Protein AF-0000000078149712 (afdb_homodimer)

Radius of gyration: 26.73 Å; Cα contacts (8 Å, |Δi|>4): 386; chains: 2; bounding box: 138×60×62 Å

InterPro domains:
  IPR006501 Pectinesterase inhibitor domain [PF04043] (36-149)
  IPR006501 Pectinesterase inhibitor domain [SM00856] (29-174)
  IPR006501 Pectinesterase inhibitor domain [TIGR01614] (9-157)
  IPR034086 Pectinesterase inhibitor, plant [cd15797] (35-156)
  IPR035513 Invertase/pectin methylesterase inhibitor domain superfamily [G3DSA:1.20.140.40] (32-178)
  IPR035513 Invertase/pectin methylesterase inhibitor domain superfamily [SSF101148] (35-178)
  IPR052421 Plant Cell Wall Enzyme Inhibitor [PTHR36710] (8-150)

Secondary structure (DSSP, 8-state):
--------TTSHHHHHHHHHHHHHHHHHHHHHHHHHHHHT-TTHHHHHHHHHT-GGGGG--HHHHHHHHHHHHHHHHHHIIIIIHHHHHTT---HHHHHHHHHHHHHHHHHHHHHHHHHHHHHTT-HHHHHHHHHHHHHHHHHHHHHHHTSSPPPTTTHHHHHHHHHHHHHHHHHHHHHH-/--------TTSHHHHHHHHHHHHHHHHHHHHHHHHHHHHT-TTHHHHHHHHHT-GGGGG--HHHHHHHHHHHHHHHHHHIIIIIHHHHHTT---HHHHHHHHHHHHHHHHHHHHHHHHHHHHHTT-HHHHHHHHHHHHHHHHHHHHHHHTSSPPPTTTHHHHHHHHHHHHHHHHHHHHHH-

Foldseek 3Di:
DPPPPDPVPPVVVVVVVVVVVVQVVQLVVLVVVQQVLLVPAPNNVLSCCQLVVDPQSSRDHLLRSLLSLLVVLLVLLCCCLPPVLVVVLVVDDDPLLNVLSVLLSVLSVQLNVLSVVLSVCSVVVVLVSNLVSNVSSLVSLVVSVVSPVVDPDDRPPNVSNVSSVRSSRSSVSSSVVVVVD/DDPPPDPPPPVVVVVVVVVVVVQVVQLVVLVVVQQVLLVPAPNNVLSCCQLVVDPQSSRDHLLRSLLSLLVVLLVLLCCCLPPVLVVVLVVDDDPLLNVLSVLLSVLSVQLNVLSVVLSVCSVVVVLVSNLVSNVSSLVSLVVSVVSPVVDPDDRPPNVSNVSSVRSSRSSVSSSVVVVVD

Solvent-accessible surface area (backbone atoms only — not comparable to full-atom values): 19130 Å² total; per-residue (Å²): 135,84,77,79,80,76,84,64,74,70,69,61,54,62,59,55,53,53,53,52,52,52,51,52,53,49,29,52,52,28,52,48,48,50,53,54,52,26,52,23,22,74,41,35,69,60,42,52,50,56,47,70,72,35,83,62,47,70,75,25,49,70,68,46,50,35,47,48,30,44,50,52,38,41,50,54,43,46,48,38,51,70,48,50,48,59,58,49,52,73,71,54,80,53,67,70,60,43,50,51,52,50,50,30,40,52,29,39,53,54,19,41,54,29,35,54,52,16,46,53,31,39,74,70,67,37,53,67,58,16,51,53,26,43,49,52,18,50,52,30,36,47,51,38,52,50,65,33,66,78,49,93,53,81,59,95,59,60,64,52,47,52,51,45,47,39,33,51,51,47,31,50,45,44,51,54,54,53,70,73,96,135,83,77,79,81,76,81,66,74,67,68,60,54,63,58,55,54,53,54,52,52,52,51,52,52,50,29,54,52,28,52,48,48,51,55,54,51,25,53,23,23,74,40,35,68,60,44,51,51,55,48,71,72,36,84,63,49,70,75,25,50,70,69,46,49,34,44,48,31,46,51,50,38,41,49,55,45,48,48,37,52,70,48,50,48,57,56,50,53,73,70,55,81,52,67,68,58,43,50,51,52,52,50,30,41,52,28,39,53,55,19,41,56,28,34,54,51,15,45,52,30,40,74,70,66,36,52,68,59,16,51,53,26,43,49,52,18,49,52,29,37,46,50,38,52,51,65,33,67,80,50,96,52,81,59,95,58,60,62,51,49,53,52,43,49,39,31,50,52,47,30,50,46,43,50,54,52,52,72,73,95

Organism: Quercus suber (NCBI:txid58331)

Sequence (362 aa):
MVSPISCLSILVIPLLVTSLFYQVSNACVNATYRDRICKQSTYYDLCTDTFASDNRTSTADLSGLLLISISSNMNLLENTTVHRIPGILKMLNDTQDKARLQNCQTDFIYALGKLSAAYLATGSKNYREGKNLTTDAYLKVLECEKEYNSTNFASPIADVPEKSTGLYFIGYTILRWLRYTMVSPISCLSILVIPLLVTSLFYQVSNACVNATYRDRICKQSTYYDLCTDTFASDNRTSTADLSGLLLISISSNMNLLENTTVHRIPGILKMLNDTQDKARLQNCQTDFIYALGKLSAAYLATGSKNYREGKNLTTDAYLKVLECEKEYNSTNFASPIADVPEKSTGLYFIGYTILRWLRYT

Structure (mmCIF, N/CA/C/O backbone):
data_AF-0000000078149712-model_v1
#
loop_
_entity.id
_entity.type
_entity.pdbx_description
1 polymer 'Pectinesterase inhibitor 5'
#
loop_
_atom_site.group_PDB
_atom_site.id
_atom_site.type_symbol
_atom_site.label_atom_id
_atom_site.label_alt_id
_atom_site.label_comp_id
_atom_site.label_asym_id
_atom_site.label_entity_id
_atom_site.label_seq_id
_atom_site.pdbx_PDB_ins_code
_atom_site.Cartn_x
_atom_site.Cartn_y
_atom_site.Cartn_z
_atom_site.occupancy
_atom_site.B_iso_or_equiv
_atom_site.auth_seq_id
_atom_site.auth_comp_id
_atom_site.auth_asym_id
_atom_site.auth_atom_id
_atom_site.pdbx_PDB_model_num
ATOM 1 N N . MET A 1 1 ? -66.312 -26.203 33.406 1 32.62 1 MET A N 1
ATOM 2 C CA . MET A 1 1 ? -65.688 -26.016 32.094 1 32.62 1 MET A CA 1
ATOM 3 C C . MET A 1 1 ? -64.375 -25.281 32.188 1 32.62 1 MET A C 1
ATOM 5 O O . MET A 1 1 ? -64.375 -24.062 32.406 1 32.62 1 MET A O 1
ATOM 9 N N . VAL A 1 2 ? -63.375 -25.938 32.844 1 47.12 2 VAL A N 1
ATOM 10 C CA . VAL A 1 2 ? -62.031 -25.5 33.188 1 47.12 2 VAL A CA 1
ATOM 11 C C . VAL A 1 2 ? -61.219 -25.234 31.922 1 47.12 2 VAL A C 1
ATOM 13 O O . VAL A 1 2 ? -61.156 -26.078 31.016 1 47.12 2 VAL A O 1
ATOM 16 N N . SER A 1 3 ? -61.219 -23.938 31.5 1 45.72 3 SER A N 1
ATOM 17 C CA . SER A 1 3 ? -60.438 -23.422 30.359 1 45.72 3 SER A CA 1
ATOM 18 C C . SER A 1 3 ? -58.969 -23.766 30.5 1 45.72 3 SER A C 1
ATOM 20 O O . SER A 1 3 ? -58.375 -23.562 31.562 1 45.72 3 SER A O 1
ATOM 22 N N . PRO A 1 4 ? -58.406 -24.703 29.656 1 45.81 4 PRO A N 1
ATOM 23 C CA . PRO A 1 4 ? -57 -25.062 29.625 1 45.81 4 PRO A CA 1
ATOM 24 C C . PRO A 1 4 ? -56.094 -23.875 29.25 1 45.81 4 PRO A C 1
ATOM 26 O O . PRO A 1 4 ? -56.344 -23.219 28.234 1 45.81 4 PRO A O 1
ATOM 29 N N . ILE A 1 5 ? -55.719 -23.062 30.203 1 49.28 5 ILE A N 1
ATOM 30 C CA . ILE A 1 5 ? -54.656 -22.109 30 1 49.28 5 ILE A CA 1
ATOM 31 C C . ILE A 1 5 ? -53.438 -22.812 29.359 1 49.28 5 ILE A C 1
ATOM 33 O O . ILE A 1 5 ? -52.875 -23.75 29.938 1 49.28 5 ILE A O 1
ATOM 37 N N . SER A 1 6 ? -53.375 -22.875 28 1 41.47 6 SER A N 1
ATOM 38 C CA . SER A 1 6 ? -52.312 -23.359 27.125 1 41.47 6 SER A CA 1
ATOM 39 C C . SER A 1 6 ? -50.938 -22.781 27.516 1 41.47 6 SER A C 1
ATOM 41 O O . SER A 1 6 ? -50.844 -21.594 27.828 1 41.47 6 SER A O 1
ATOM 43 N N . CYS A 1 7 ? -49.969 -23.609 28 1 44.66 7 CYS A N 1
ATOM 44 C CA . CYS A 1 7 ? -48.531 -23.578 28.266 1 44.66 7 CYS A CA 1
ATOM 45 C C . CYS A 1 7 ? -47.781 -23.109 27.031 1 44.66 7 CYS A C 1
ATOM 47 O O . CYS A 1 7 ? -47.062 -23.906 26.391 1 44.66 7 CYS A O 1
ATOM 49 N N . LEU A 1 8 ? -48.312 -22.234 26.219 1 45.88 8 LEU A N 1
ATOM 50 C CA . LEU A 1 8 ? -47.562 -21.844 25.047 1 45.88 8 LEU A CA 1
ATOM 51 C C . LEU A 1 8 ? -46.375 -20.984 25.422 1 45.88 8 LEU A C 1
ATOM 53 O O . LEU A 1 8 ? -45.562 -20.594 24.562 1 45.88 8 LEU A O 1
ATOM 57 N N . SER A 1 9 ? -46.219 -20.547 26.656 1 45.59 9 SER A N 1
ATOM 58 C CA . SER A 1 9 ? -45.219 -19.5 26.844 1 45.59 9 SER A CA 1
ATOM 59 C C . SER A 1 9 ? -43.812 -20.078 26.875 1 45.59 9 SER A C 1
ATOM 61 O O . SER A 1 9 ? -42.844 -19.328 27.031 1 45.59 9 SER A O 1
ATOM 63 N N . ILE A 1 10 ? -43.625 -21.406 27.031 1 50.06 10 ILE A N 1
ATOM 64 C CA . ILE A 1 10 ? -42.281 -21.844 27.344 1 50.06 10 ILE A CA 1
ATOM 65 C C . ILE A 1 10 ? -41.469 -21.969 26.062 1 50.06 10 ILE A C 1
ATOM 67 O O . ILE A 1 10 ? -40.25 -22.172 26.109 1 50.06 10 ILE A O 1
ATOM 71 N N . LEU A 1 11 ? -42.094 -21.938 24.906 1 52.66 11 LEU A N 1
ATOM 72 C CA . LEU A 1 11 ? -41.312 -22.266 23.719 1 52.66 11 LEU A CA 1
ATOM 73 C C . LEU A 1 11 ? -40.531 -21.047 23.219 1 52.66 11 LEU A C 1
ATOM 75 O O . LEU A 1 11 ? -39.656 -21.156 22.359 1 52.66 11 LEU A O 1
ATOM 79 N N . VAL A 1 12 ? -40.906 -19.844 23.734 1 58.62 12 VAL A N 1
ATOM 80 C CA . VAL A 1 12 ? -40.281 -18.656 23.141 1 58.62 12 VAL A CA 1
ATOM 81 C C . VAL A 1 12 ? -38.938 -18.375 23.844 1 58.62 12 VAL A C 1
ATOM 83 O O . VAL A 1 12 ? -38.094 -17.672 23.297 1 58.62 12 VAL A O 1
ATOM 86 N N . ILE A 1 13 ? -38.656 -19.062 24.969 1 56.66 13 ILE A N 1
ATOM 87 C CA . ILE A 1 13 ? -37.469 -18.734 25.734 1 56.66 13 ILE A CA 1
ATOM 88 C C . ILE A 1 13 ? -36.219 -19.375 25.094 1 56.66 13 ILE A C 1
ATOM 90 O O . ILE A 1 13 ? -35.188 -18.734 25 1 56.66 13 ILE A O 1
ATOM 94 N N . PRO A 1 14 ? -36.344 -20.531 24.547 1 58.69 14 PRO A N 1
ATOM 95 C CA . PRO A 1 14 ? -35.094 -21.109 24.016 1 58.69 14 PRO A CA 1
ATOM 96 C C . PRO A 1 14 ? -34.656 -20.438 22.734 1 58.69 14 PRO A C 1
ATOM 98 O O . PRO A 1 14 ? -33.438 -20.359 22.469 1 58.69 14 PRO A O 1
ATOM 101 N N . LEU A 1 15 ? -35.562 -19.828 22.016 1 60.16 15 LEU A N 1
ATOM 102 C CA . LEU A 1 15 ? -35.156 -19.219 20.734 1 60.16 15 LEU A CA 1
ATOM 103 C C . LEU A 1 15 ? -34.438 -17.891 20.969 1 60.16 15 LEU A C 1
ATOM 105 O O . LEU A 1 15 ? -33.5 -17.562 20.25 1 60.16 15 LEU A O 1
ATOM 109 N N . LEU A 1 16 ? -34.812 -17.188 22.062 1 58.47 16 LEU A N 1
ATOM 110 C CA . LEU A 1 16 ? -34.156 -15.914 22.359 1 58.47 16 LEU A CA 1
ATOM 111 C C . LEU A 1 16 ? -32.75 -16.141 22.906 1 58.47 16 LEU A C 1
ATOM 113 O O . LEU A 1 16 ? -31.812 -15.398 22.578 1 58.47 16 LEU A O 1
ATOM 117 N N . VAL A 1 17 ? -32.531 -17.172 23.656 1 60.34 17 VAL A N 1
ATOM 118 C CA . VAL A 1 17 ? -31.25 -17.453 24.266 1 60.34 17 VAL A CA 1
ATOM 119 C C . VAL A 1 17 ? -30.266 -17.953 23.203 1 60.34 17 VAL A C 1
ATOM 121 O O . VAL A 1 17 ? -29.094 -17.594 23.234 1 60.34 17 VAL A O 1
ATOM 124 N N . THR A 1 18 ? -30.703 -18.625 22.203 1 61.88 18 THR A N 1
ATOM 125 C CA . THR A 1 18 ? -29.812 -19.109 21.156 1 61.88 18 THR A CA 1
ATOM 126 C C . THR A 1 18 ? -29.375 -17.969 20.234 1 61.88 18 THR A C 1
ATOM 128 O O . THR A 1 18 ? -28.234 -17.922 19.781 1 61.88 18 THR A O 1
ATOM 131 N N . SER A 1 19 ? -30.297 -17 20.047 1 60.69 19 SER A N 1
ATOM 132 C CA . SER A 1 19 ? -29.938 -15.867 19.203 1 60.69 19 SER A CA 1
ATOM 133 C C . SER A 1 19 ? -28.922 -14.961 19.906 1 60.69 19 SER A C 1
ATOM 135 O O . SER A 1 19 ? -27.984 -14.453 19.266 1 60.69 19 SER A O 1
ATOM 137 N N . LEU A 1 20 ? -29.062 -14.805 21.172 1 57.44 20 LEU A N 1
ATOM 138 C CA . LEU A 1 20 ? -28.109 -13.992 21.938 1 57.44 20 LEU A CA 1
ATOM 139 C C . LEU A 1 20 ? -26.75 -14.68 22.031 1 57.44 20 LEU A C 1
ATOM 141 O O . LEU A 1 20 ? -25.719 -14.023 21.938 1 57.44 20 LEU A O 1
ATOM 145 N N . PHE A 1 21 ? -26.719 -16.016 22.203 1 54.09 21 PHE A N 1
ATOM 146 C CA . PHE A 1 21 ? -25.453 -16.75 22.266 1 54.09 21 PHE A CA 1
ATOM 147 C C . PHE A 1 21 ? -24.734 -16.719 20.938 1 54.09 21 PHE A C 1
ATOM 149 O O . PHE A 1 21 ? -23.5 -16.578 20.891 1 54.09 21 PHE A O 1
ATOM 156 N N . TYR A 1 22 ? -25.469 -16.75 19.828 1 52.94 22 TYR A N 1
ATOM 157 C CA . TYR A 1 22 ? -24.844 -16.672 18.516 1 52.94 22 TYR A CA 1
ATOM 158 C C . TYR A 1 22 ? -24.266 -15.289 18.25 1 52.94 22 TYR A C 1
ATOM 160 O O . TYR A 1 22 ? -23.203 -15.148 17.656 1 52.94 22 TYR A O 1
ATOM 168 N N . GLN A 1 23 ? -24.906 -14.289 18.75 1 54.66 23 GLN A N 1
ATOM 169 C CA . GLN A 1 23 ? -24.422 -12.93 18.562 1 54.66 23 GLN A CA 1
ATOM 170 C C . GLN A 1 23 ? -23.156 -12.68 19.375 1 54.66 23 GLN A C 1
ATOM 172 O O . GLN A 1 23 ? -22.219 -12.039 18.891 1 54.66 23 GLN A O 1
ATOM 177 N N . VAL A 1 24 ? -23.094 -13.234 20.578 1 51.72 24 VAL A N 1
ATOM 178 C CA . VAL A 1 24 ? -21.938 -13.055 21.453 1 51.72 24 VAL A CA 1
ATOM 179 C C . VAL A 1 24 ? -20.734 -13.828 20.891 1 51.72 24 VAL A C 1
ATOM 181 O O . VAL A 1 24 ? -19.609 -13.32 20.891 1 51.72 24 VAL A O 1
ATOM 184 N N . SER A 1 25 ? -21 -15.008 20.344 1 49.31 25 SER A N 1
ATOM 185 C CA . SER A 1 25 ? -19.906 -15.805 19.797 1 49.31 25 SER A CA 1
ATOM 186 C C . SER A 1 25 ? -19.312 -15.148 18.562 1 49.31 25 SER A C 1
ATOM 188 O O . SER A 1 25 ? -18.094 -15.133 18.391 1 49.31 25 SER A O 1
ATOM 190 N N . ASN A 1 26 ? -20.219 -14.602 17.797 1 50.09 26 ASN A N 1
ATOM 191 C CA . ASN A 1 26 ? -19.75 -13.953 16.578 1 50.09 26 ASN A CA 1
ATOM 192 C C . ASN A 1 26 ? -18.984 -12.664 16.891 1 50.09 26 ASN A C 1
ATOM 194 O O . ASN A 1 26 ? -17.984 -12.367 16.25 1 50.09 26 ASN A O 1
ATOM 198 N N . ALA A 1 27 ? -19.469 -12.016 17.953 1 51.41 27 ALA A N 1
ATOM 199 C CA . ALA A 1 27 ? -18.812 -10.773 18.375 1 51.41 27 ALA A CA 1
ATOM 200 C C . ALA A 1 27 ? -17.391 -11.055 18.859 1 51.41 27 ALA A C 1
ATOM 202 O O . ALA A 1 27 ? -16.469 -10.289 18.578 1 51.41 27 ALA A O 1
ATOM 203 N N . CYS A 1 28 ? -17.266 -12.078 19.641 1 52.38 28 CYS A N 1
ATOM 204 C CA . CYS A 1 28 ? -15.953 -12.461 20.156 1 52.38 28 CYS A CA 1
ATOM 205 C C . CYS A 1 28 ? -15.016 -12.836 19.016 1 52.38 28 CYS A C 1
ATOM 207 O O . CYS A 1 28 ? -13.844 -12.438 19.016 1 52.38 28 CYS A O 1
ATOM 209 N N . VAL A 1 29 ? -15.594 -13.531 18.078 1 53.31 29 VAL A N 1
ATOM 210 C CA . VAL A 1 29 ? -14.781 -13.938 16.938 1 53.31 29 VAL A CA 1
ATOM 211 C C . VAL A 1 29 ? -14.375 -12.711 16.125 1 53.31 29 VAL A C 1
ATOM 213 O O . VAL A 1 29 ? -13.219 -12.578 15.711 1 53.31 29 VAL A O 1
ATOM 216 N N . ASN A 1 30 ? -15.336 -11.797 16.203 1 58.34 30 ASN A N 1
ATOM 217 C CA . ASN A 1 30 ? -15.086 -10.578 15.43 1 58.34 30 ASN A CA 1
ATOM 218 C C . ASN A 1 30 ? -14.062 -9.688 16.125 1 58.34 30 ASN A C 1
ATOM 220 O O . ASN A 1 30 ? -13.203 -9.102 15.461 1 58.34 30 ASN A O 1
ATOM 224 N N . ALA A 1 31 ? -14.156 -9.648 17.453 1 66.12 31 ALA A N 1
ATOM 225 C CA . ALA A 1 31 ? -13.18 -8.875 18.219 1 66.12 31 ALA A CA 1
ATOM 226 C C . ALA A 1 31 ? -11.773 -9.445 18.031 1 66.12 31 ALA A C 1
ATOM 228 O O . ALA A 1 31 ? -10.805 -8.688 17.906 1 66.12 31 ALA A O 1
ATOM 229 N N . THR A 1 32 ? -11.867 -10.68 17.781 1 75.81 32 THR A N 1
ATOM 230 C CA . THR A 1 32 ? -10.578 -11.344 17.594 1 75.81 32 THR A CA 1
ATOM 231 C C . THR A 1 32 ? -9.969 -10.992 16.25 1 75.81 32 THR A C 1
ATOM 233 O O . THR A 1 32 ? -8.781 -10.672 16.156 1 75.81 32 THR A O 1
ATOM 236 N N . TYR A 1 33 ? -10.883 -10.828 15.297 1 83.25 33 TYR A N 1
ATOM 237 C CA . TYR A 1 33 ? -10.359 -10.484 13.977 1 83.25 33 TYR A CA 1
ATOM 238 C C . TYR A 1 33 ? -9.82 -9.055 13.961 1 83.25 33 TYR A C 1
ATOM 240 O O . TYR A 1 33 ? -8.742 -8.805 13.43 1 83.25 33 TYR A O 1
ATOM 248 N N . ARG A 1 34 ? -10.516 -8.227 14.641 1 89.94 34 ARG A N 1
ATOM 249 C CA . ARG A 1 34 ? -10.133 -6.816 14.656 1 89.94 34 ARG A CA 1
ATOM 250 C C . ARG A 1 34 ? -8.766 -6.633 15.312 1 89.94 34 ARG A C 1
ATOM 252 O O . ARG A 1 34 ? -7.895 -5.957 14.766 1 89.94 34 ARG A O 1
ATOM 259 N N . ASP A 1 35 ? -8.602 -7.215 16.438 1 89.06 35 ASP A N 1
ATOM 260 C CA . ASP A 1 35 ? -7.348 -7.074 17.156 1 89.06 35 ASP A CA 1
ATOM 261 C C . ASP A 1 35 ? -6.18 -7.645 16.359 1 89.06 35 ASP A C 1
ATOM 263 O O . ASP A 1 35 ? -5.105 -7.047 16.312 1 89.06 35 ASP A O 1
ATOM 267 N N . ARG A 1 36 ? -6.41 -8.703 15.727 1 87.94 36 ARG A N 1
ATOM 268 C CA . ARG A 1 36 ? -5.352 -9.344 14.953 1 87.94 36 ARG A CA 1
ATOM 269 C C . ARG A 1 36 ? -5.016 -8.523 13.711 1 87.94 36 ARG A C 1
ATOM 271 O O . ARG A 1 36 ? -3.84 -8.359 13.367 1 87.94 36 ARG A O 1
ATOM 278 N N . ILE A 1 37 ? -6.051 -7.969 13.102 1 91.62 37 ILE A N 1
ATOM 279 C CA . ILE A 1 37 ? -5.863 -7.129 11.922 1 91.62 37 ILE A CA 1
ATOM 280 C C . ILE A 1 37 ? -5.07 -5.883 12.305 1 91.62 37 ILE A C 1
ATOM 282 O O . ILE A 1 37 ? -4.121 -5.508 11.609 1 91.62 37 ILE A O 1
ATOM 286 N N . CYS A 1 38 ? -5.406 -5.293 13.414 1 94.19 38 CYS A N 1
ATOM 287 C CA . CYS A 1 38 ? -4.742 -4.051 13.797 1 94.19 38 CYS A CA 1
ATOM 288 C C . CYS A 1 38 ? -3.311 -4.309 14.25 1 94.19 38 CYS A C 1
ATOM 290 O O . CYS A 1 38 ? -2.422 -3.49 14.016 1 94.19 38 CYS A O 1
ATOM 292 N N . LYS A 1 39 ? -3.082 -5.43 14.812 1 88.88 39 LYS A N 1
ATOM 293 C CA . LYS A 1 39 ? -1.724 -5.781 15.219 1 88.88 39 LYS A CA 1
ATOM 294 C C . LYS A 1 39 ? -0.829 -6.008 14.008 1 88.88 39 LYS A C 1
ATOM 296 O O . LYS A 1 39 ? 0.387 -5.816 14.078 1 88.88 39 LYS A O 1
ATOM 301 N N . GLN A 1 40 ? -1.486 -6.312 12.898 1 87.56 40 GLN A N 1
ATOM 302 C CA . GLN A 1 40 ? -0.744 -6.555 11.664 1 87.56 40 GLN A CA 1
ATOM 303 C C . GLN A 1 40 ? -0.757 -5.324 10.766 1 87.56 40 GLN A C 1
ATOM 305 O O . GLN A 1 40 ? -0.387 -5.406 9.586 1 87.56 40 GLN A O 1
ATOM 310 N N . SER A 1 41 ? -1.202 -4.25 11.305 1 87.19 41 SER A N 1
ATOM 311 C CA . SER A 1 41 ? -1.289 -3.039 10.492 1 87.19 41 SER A CA 1
ATOM 312 C C . SER A 1 41 ? -0.113 -2.107 10.766 1 87.19 41 SER A C 1
ATOM 314 O O . SER A 1 41 ? 0.258 -1.885 11.914 1 87.19 41 SER A O 1
ATOM 316 N N . THR A 1 42 ? 0.444 -1.668 9.727 1 85.88 42 THR A N 1
ATOM 317 C CA . THR A 1 42 ? 1.446 -0.611 9.805 1 85.88 42 THR A CA 1
ATOM 318 C C . THR A 1 42 ? 0.903 0.595 10.562 1 85.88 42 THR A C 1
ATOM 320 O O . THR A 1 42 ? 1.668 1.35 11.172 1 85.88 42 THR A O 1
ATOM 323 N N . TYR A 1 43 ? -0.411 0.726 10.562 1 92.38 43 TYR A N 1
ATOM 324 C CA . TYR A 1 43 ? -1.094 1.851 11.195 1 92.38 43 TYR A CA 1
ATOM 325 C C . TYR A 1 43 ? -1.958 1.382 12.359 1 92.38 43 TYR A C 1
ATOM 327 O O . TYR A 1 43 ? -3.17 1.61 12.375 1 92.38 43 TYR A O 1
ATOM 335 N N . TYR A 1 44 ? -1.301 0.879 13.445 1 90.38 44 TYR A N 1
ATOM 336 C CA . TYR A 1 44 ? -1.985 0.245 14.562 1 90.38 44 TYR A CA 1
ATOM 337 C C . TYR A 1 44 ? -2.951 1.216 15.234 1 90.38 44 TYR A C 1
ATOM 339 O O . TYR A 1 44 ? -4.133 0.905 15.406 1 90.38 44 TYR A O 1
ATOM 347 N N . ASP A 1 45 ? -2.451 2.414 15.617 1 93.06 45 ASP A N 1
ATOM 348 C CA . ASP A 1 45 ? -3.283 3.377 16.328 1 93.06 45 ASP A CA 1
ATOM 349 C C . ASP A 1 45 ? -4.457 3.834 15.469 1 93.06 45 ASP A C 1
ATOM 351 O O . ASP A 1 45 ? -5.59 3.93 15.953 1 93.06 45 ASP A O 1
ATOM 355 N N . LEU A 1 46 ? -4.172 4.094 14.227 1 96.38 46 LEU A N 1
ATOM 356 C CA . LEU A 1 46 ? -5.238 4.5 13.312 1 96.38 46 LEU A CA 1
ATOM 357 C C . LEU A 1 46 ? -6.27 3.391 13.164 1 96.38 46 LEU A C 1
ATOM 359 O O . LEU A 1 46 ? -7.473 3.658 13.117 1 96.38 46 LEU A O 1
ATOM 363 N N . CYS A 1 47 ? -5.789 2.178 13.07 1 97.12 47 CYS A N 1
ATOM 364 C CA . CYS A 1 47 ? -6.652 1.009 12.953 1 97.12 47 CYS A CA 1
ATOM 365 C C . CYS A 1 47 ? -7.578 0.892 14.164 1 97.12 47 CYS A C 1
ATOM 367 O O . CYS A 1 47 ? -8.797 0.779 14.008 1 97.12 47 CYS A O 1
ATOM 369 N N . THR A 1 48 ? -7.012 0.957 15.391 1 96.31 48 THR A N 1
ATOM 370 C CA . THR A 1 48 ? -7.781 0.825 16.625 1 96.31 48 THR A CA 1
ATOM 371 C C . THR A 1 48 ? -8.781 1.971 16.766 1 96.31 48 THR A C 1
ATOM 373 O O . THR A 1 48 ? -9.938 1.75 17.109 1 96.31 48 THR A O 1
ATOM 376 N N . ASP A 1 49 ? -8.344 3.182 16.422 1 97.12 49 ASP A N 1
ATOM 377 C CA . ASP A 1 49 ? -9.219 4.348 16.516 1 97.12 49 ASP A CA 1
ATOM 378 C C . ASP A 1 49 ? -10.375 4.25 15.523 1 97.12 49 ASP A C 1
ATOM 380 O O . ASP A 1 49 ? -11.508 4.602 15.852 1 97.12 49 ASP A O 1
ATOM 384 N N . THR A 1 50 ? -10.078 3.836 14.305 1 97.5 50 THR A N 1
ATOM 385 C CA . THR A 1 50 ? -11.078 3.738 13.242 1 97.5 50 THR A CA 1
ATOM 386 C C . THR A 1 50 ? -12.195 2.777 13.641 1 97.5 50 THR A C 1
ATOM 388 O O . THR A 1 50 ? -13.375 3.109 13.516 1 97.5 50 THR A O 1
ATOM 391 N N . PHE A 1 51 ? -11.875 1.647 14.156 1 97.31 51 PHE A N 1
ATOM 392 C CA . PHE A 1 51 ? -12.883 0.642 14.477 1 97.31 51 PHE A CA 1
ATOM 393 C C . PHE A 1 51 ? -13.57 0.966 15.797 1 97.31 51 PHE A C 1
ATOM 395 O O . PHE A 1 51 ? -14.758 0.683 15.969 1 97.31 51 PHE A O 1
ATOM 402 N N . ALA A 1 52 ? -12.859 1.581 16.719 1 95 52 ALA A N 1
ATOM 403 C CA . ALA A 1 52 ? -13.445 1.948 18 1 95 52 ALA A CA 1
ATOM 404 C C . ALA A 1 52 ? -14.492 3.043 17.844 1 95 52 ALA A C 1
ATOM 406 O O . ALA A 1 52 ? -15.461 3.113 18.609 1 95 52 ALA A O 1
ATOM 407 N N . SER A 1 53 ? -14.312 3.869 16.828 1 95.56 53 SER A N 1
ATOM 408 C CA . SER A 1 53 ? -15.164 5.043 16.688 1 95.56 53 SER A CA 1
ATOM 409 C C . SER A 1 53 ? -16.391 4.73 15.852 1 95.56 53 SER A C 1
ATOM 411 O O . SER A 1 53 ? -17.297 5.566 15.719 1 95.56 53 SER A O 1
ATOM 413 N N . ASP A 1 54 ? -16.422 3.639 15.227 1 96.31 54 ASP A N 1
ATOM 414 C CA . ASP A 1 54 ? -17.547 3.273 14.367 1 96.31 54 ASP A CA 1
ATOM 415 C C . ASP A 1 54 ? -18.453 2.256 15.062 1 96.31 54 ASP A C 1
ATOM 417 O O . ASP A 1 54 ? -18.047 1.115 15.297 1 96.31 54 ASP A O 1
ATOM 421 N N . ASN A 1 55 ? -19.734 2.488 15.273 1 93.94 55 ASN A N 1
ATOM 422 C CA . ASN A 1 55 ? -20.672 1.661 16.016 1 93.94 55 ASN A CA 1
ATOM 423 C C . ASN A 1 55 ? -20.969 0.354 15.297 1 93.94 55 ASN A C 1
ATOM 425 O O . ASN A 1 55 ? -21.391 -0.623 15.914 1 93.94 55 ASN A O 1
ATOM 429 N N . ARG A 1 56 ? -20.688 0.325 14.102 1 95.56 56 ARG A N 1
ATOM 430 C CA . ARG A 1 56 ? -20.953 -0.888 13.344 1 95.56 56 ARG A CA 1
ATOM 431 C C . ARG A 1 56 ? -19.953 -1.98 13.672 1 95.56 56 ARG A C 1
ATOM 433 O O . ARG A 1 56 ? -20.172 -3.154 13.367 1 95.56 56 ARG A O 1
ATOM 440 N N . THR A 1 57 ? -18.812 -1.577 14.258 1 94.88 57 THR A N 1
ATOM 441 C CA . THR A 1 57 ? -17.703 -2.484 14.5 1 94.88 57 THR A CA 1
ATOM 442 C C . THR A 1 57 ? -18.125 -3.66 15.367 1 94.88 57 THR A C 1
ATOM 444 O O . THR A 1 57 ? -17.688 -4.789 15.164 1 94.88 57 THR A O 1
ATOM 447 N N . SER A 1 58 ? -18.969 -3.471 16.359 1 89.25 58 SER A N 1
ATOM 448 C CA . SER A 1 58 ? -19.328 -4.484 17.344 1 89.25 58 SER A CA 1
ATOM 449 C C . SER A 1 58 ? -19.969 -5.695 16.688 1 89.25 58 SER A C 1
ATOM 451 O O . SER A 1 58 ? -19.875 -6.816 17.188 1 89.25 58 SER A O 1
ATOM 453 N N . THR A 1 59 ? -20.578 -5.559 15.5 1 89.81 59 THR A N 1
ATOM 454 C CA . THR A 1 59 ? -21.266 -6.664 14.859 1 89.81 59 THR A CA 1
ATOM 455 C C . THR A 1 59 ? -20.656 -6.973 13.5 1 89.81 59 THR A C 1
ATOM 457 O O . THR A 1 59 ? -21.203 -7.773 12.727 1 89.81 59 THR A O 1
ATOM 460 N N . ALA A 1 60 ? -19.562 -6.316 13.242 1 93.31 60 ALA A N 1
ATOM 461 C CA . ALA A 1 60 ? -19 -6.426 11.898 1 93.31 60 ALA A CA 1
ATOM 462 C C . ALA A 1 60 ? -18.203 -7.719 11.742 1 93.31 60 ALA A C 1
ATOM 464 O O . ALA A 1 60 ? -17.422 -8.086 12.625 1 93.31 60 ALA A O 1
ATOM 465 N N . ASP A 1 61 ? -18.484 -8.422 10.68 1 91.94 61 ASP A N 1
ATOM 466 C CA . ASP A 1 61 ? -17.562 -9.461 10.234 1 91.94 61 ASP A CA 1
ATOM 467 C C . ASP A 1 61 ? -16.422 -8.867 9.398 1 91.94 61 ASP A C 1
ATOM 469 O O . ASP A 1 61 ? -16.234 -7.645 9.375 1 91.94 61 ASP A O 1
ATOM 473 N N . LEU A 1 62 ? -15.672 -9.656 8.703 1 93.88 62 LEU A N 1
ATOM 474 C CA . LEU A 1 62 ? -14.539 -9.172 7.926 1 93.88 62 LEU A CA 1
ATOM 475 C C . LEU A 1 62 ? -15 -8.211 6.828 1 93.88 62 LEU A C 1
ATOM 477 O O . LEU A 1 62 ? -14.375 -7.176 6.602 1 93.88 62 LEU A O 1
ATOM 481 N N . SER A 1 63 ? -16.078 -8.578 6.164 1 94.88 63 SER A N 1
ATOM 482 C CA . SER A 1 63 ? -16.625 -7.699 5.133 1 94.88 63 SER A CA 1
ATOM 483 C C . SER A 1 63 ? -17.062 -6.363 5.723 1 94.88 63 SER A C 1
ATOM 485 O O . SER A 1 63 ? -16.844 -5.312 5.125 1 94.88 63 SER A O 1
ATOM 487 N N . GLY A 1 64 ? -17.688 -6.461 6.855 1 96.38 64 GLY A N 1
ATOM 488 C CA . GLY A 1 64 ? -18.109 -5.246 7.543 1 96.38 64 GLY A CA 1
ATOM 489 C C . GLY A 1 64 ? -16.953 -4.363 7.953 1 96.38 64 GLY A C 1
ATOM 490 O O . GLY A 1 64 ? -17.016 -3.139 7.82 1 96.38 64 GLY A O 1
ATOM 491 N N . LEU A 1 65 ? -15.883 -4.949 8.43 1 97.25 65 LEU A N 1
ATOM 492 C CA . LEU A 1 65 ? -14.695 -4.195 8.805 1 97.25 65 LEU A CA 1
ATOM 493 C C . LEU A 1 65 ? -14.086 -3.506 7.586 1 97.25 65 LEU A C 1
ATOM 495 O O . LEU A 1 65 ? -13.609 -2.371 7.68 1 97.25 65 LEU A O 1
ATOM 499 N N . LEU A 1 66 ? -14.07 -4.18 6.457 1 97.75 66 LEU A N 1
ATOM 500 C CA . LEU A 1 66 ? -13.578 -3.584 5.223 1 97.75 66 LEU A CA 1
ATOM 501 C C . LEU A 1 66 ? -14.414 -2.377 4.82 1 97.75 66 LEU A C 1
ATOM 503 O O . LEU A 1 66 ? -13.875 -1.335 4.445 1 97.75 66 LEU A O 1
ATOM 507 N N . LEU A 1 67 ? -15.734 -2.5 4.957 1 98.5 67 LEU A N 1
ATOM 508 C CA . LEU A 1 67 ? -16.641 -1.396 4.641 1 98.5 67 LEU A CA 1
ATOM 509 C C . LEU A 1 67 ? -16.406 -0.218 5.578 1 98.5 67 LEU A C 1
ATOM 511 O O . LEU A 1 67 ? -16.469 0.939 5.156 1 98.5 67 LEU A O 1
ATOM 515 N N . ILE A 1 68 ? -16.125 -0.503 6.793 1 98.44 68 ILE A N 1
ATOM 516 C CA . ILE A 1 68 ? -15.844 0.551 7.762 1 98.44 68 ILE A CA 1
ATOM 517 C C . ILE A 1 68 ? -14.555 1.275 7.379 1 98.44 68 ILE A C 1
ATOM 519 O O . ILE A 1 68 ? -14.492 2.506 7.426 1 98.44 68 ILE A O 1
ATOM 523 N N . SER A 1 69 ? -13.531 0.551 7.023 1 98.44 69 SER A N 1
ATOM 524 C CA . SER A 1 69 ? -12.281 1.179 6.602 1 98.44 69 SER A CA 1
ATOM 525 C C . SER A 1 69 ? -12.492 2.084 5.395 1 98.44 69 SER A C 1
ATOM 527 O O . SER A 1 69 ? -12.008 3.215 5.363 1 98.44 69 SER A O 1
ATOM 529 N N . ILE A 1 70 ? -13.242 1.642 4.406 1 98.81 70 ILE A N 1
ATOM 530 C CA . ILE A 1 70 ? -13.516 2.404 3.193 1 98.81 70 ILE A CA 1
ATOM 531 C C . ILE A 1 70 ? -14.32 3.656 3.541 1 98.81 70 ILE A C 1
ATOM 533 O O . ILE A 1 70 ? -13.984 4.758 3.098 1 98.81 70 ILE A O 1
ATOM 537 N N . SER A 1 71 ? -15.352 3.473 4.32 1 98.75 71 SER A N 1
ATOM 538 C CA . SER A 1 71 ? -16.203 4.605 4.656 1 98.75 71 SER A CA 1
ATOM 539 C C . SER A 1 71 ? -15.469 5.625 5.508 1 98.75 71 SER A C 1
ATOM 541 O O . SER A 1 71 ? -15.703 6.832 5.395 1 98.75 71 SER A O 1
ATOM 543 N N . SER A 1 72 ? -14.617 5.168 6.387 1 98.81 72 SER A N 1
ATOM 544 C CA . SER A 1 72 ? -13.805 6.094 7.168 1 98.81 72 SER A CA 1
ATOM 545 C C . SER A 1 72 ? -12.906 6.941 6.27 1 98.81 72 SER A C 1
ATOM 547 O O . SER A 1 72 ? -12.711 8.125 6.527 1 98.81 72 SER A O 1
ATOM 549 N N . ASN A 1 73 ? -12.344 6.305 5.254 1 98.88 73 ASN A N 1
ATOM 550 C CA . ASN A 1 73 ? -11.547 7.035 4.281 1 98.88 73 ASN A CA 1
ATOM 551 C C . ASN A 1 73 ? -12.383 8.055 3.512 1 98.88 73 ASN A C 1
ATOM 553 O O . ASN A 1 73 ? -11.945 9.18 3.287 1 98.88 73 ASN A O 1
ATOM 557 N N . MET A 1 74 ? -13.594 7.691 3.135 1 98.88 74 MET A N 1
ATOM 558 C CA . MET A 1 74 ? -14.516 8.609 2.471 1 98.88 74 MET A CA 1
ATOM 559 C C . MET A 1 74 ? -14.797 9.828 3.35 1 98.88 74 MET A C 1
ATOM 561 O O . MET A 1 74 ? -14.758 10.961 2.875 1 98.88 74 MET A O 1
ATOM 565 N N . ASN A 1 75 ? -15.055 9.539 4.562 1 98.69 75 ASN A N 1
ATOM 566 C CA . ASN A 1 75 ? -15.352 10.625 5.492 1 98.69 75 ASN A CA 1
ATOM 567 C C . ASN A 1 75 ? -14.172 11.586 5.633 1 98.69 75 ASN A C 1
ATOM 569 O O . ASN A 1 75 ? -14.359 12.797 5.664 1 98.69 75 ASN A O 1
ATOM 573 N N . LEU A 1 76 ? -13.016 11.039 5.781 1 98.75 76 LEU A N 1
ATOM 574 C CA . LEU A 1 76 ? -11.805 11.844 5.887 1 98.75 76 LEU A CA 1
ATOM 575 C C . LEU A 1 76 ? -11.664 12.766 4.68 1 98.75 76 LEU A C 1
ATOM 577 O O . LEU A 1 76 ? -11.461 13.969 4.836 1 98.75 76 LEU A O 1
ATOM 581 N N . LEU A 1 77 ? -11.812 12.188 3.496 1 98.81 77 LEU A N 1
ATOM 582 C CA . LEU A 1 77 ? -11.586 12.953 2.275 1 98.81 77 LEU A CA 1
ATOM 583 C C . LEU A 1 77 ? -12.719 13.945 2.039 1 98.81 77 LEU A C 1
ATOM 585 O O . LEU A 1 77 ? -12.492 15.055 1.545 1 98.81 77 LEU A O 1
ATOM 589 N N . GLU A 1 78 ? -13.914 13.57 2.373 1 98.62 78 GLU A N 1
ATOM 590 C CA . GLU A 1 78 ? -15.047 14.484 2.236 1 98.62 78 GLU A CA 1
ATOM 591 C C . GLU A 1 78 ? -14.891 15.703 3.139 1 98.62 78 GLU A C 1
ATOM 593 O O . GLU A 1 78 ? -15.047 16.844 2.688 1 98.62 78 GLU A O 1
ATOM 598 N N . ASN A 1 79 ? -14.594 15.422 4.355 1 98.31 79 ASN A N 1
ATOM 599 C CA . ASN A 1 79 ? -14.391 16.531 5.281 1 98.31 79 ASN A CA 1
ATOM 600 C C . ASN A 1 79 ? -13.289 17.469 4.801 1 98.31 79 ASN A C 1
ATOM 602 O O . ASN A 1 79 ? -13.438 18.688 4.863 1 98.31 79 ASN A O 1
ATOM 606 N N . THR A 1 80 ? -12.242 16.906 4.336 1 98.56 80 THR A N 1
ATOM 607 C CA . THR A 1 80 ? -11.102 17.688 3.877 1 98.56 80 THR A CA 1
ATOM 608 C C . THR A 1 80 ? -11.477 18.516 2.645 1 98.56 80 THR A C 1
ATOM 610 O O . THR A 1 80 ? -11.18 19.703 2.568 1 98.56 80 THR A O 1
ATOM 613 N N . THR A 1 81 ? -12.141 17.875 1.699 1 97.94 81 THR A N 1
ATOM 614 C CA . THR A 1 81 ? -12.477 18.5 0.421 1 97.94 81 THR A CA 1
ATOM 615 C C . THR A 1 81 ? -13.539 19.578 0.607 1 97.94 81 THR A C 1
ATOM 617 O O . THR A 1 81 ? -13.484 20.625 -0.035 1 97.94 81 THR A O 1
ATOM 620 N N . VAL A 1 82 ? -14.469 19.375 1.44 1 96.38 82 VAL A N 1
ATOM 621 C CA . VAL A 1 82 ? -15.633 20.25 1.543 1 96.38 82 VAL A CA 1
ATOM 622 C C . VAL A 1 82 ? -15.383 21.344 2.584 1 96.38 82 VAL A C 1
ATOM 624 O O . VAL A 1 82 ? -15.844 22.469 2.434 1 96.38 82 VAL A O 1
ATOM 627 N N . HIS A 1 83 ? -14.57 21.031 3.582 1 95.56 83 HIS A N 1
ATOM 628 C CA . HIS A 1 83 ? -14.477 21.984 4.68 1 95.56 83 HIS A CA 1
ATOM 629 C C . HIS A 1 83 ? -13.047 22.484 4.852 1 95.56 83 HIS A C 1
ATOM 631 O O . HIS A 1 83 ? -12.805 23.703 4.812 1 95.56 83 HIS A O 1
ATOM 637 N N . ARG A 1 84 ? -12.141 21.625 4.945 1 97.88 84 ARG A N 1
ATOM 638 C CA . ARG A 1 84 ? -10.797 22.031 5.348 1 97.88 84 ARG A CA 1
ATOM 639 C C . ARG A 1 84 ? -10.109 22.828 4.238 1 97.88 84 ARG A C 1
ATOM 641 O O . ARG A 1 84 ? -9.609 23.922 4.473 1 97.88 84 ARG A O 1
ATOM 648 N N . ILE A 1 85 ? -10.117 22.328 3.012 1 98.31 85 ILE A N 1
ATOM 649 C CA . ILE A 1 85 ? -9.359 22.922 1.917 1 98.31 85 ILE A CA 1
ATOM 650 C C . ILE A 1 85 ? -9.938 24.297 1.569 1 98.31 85 ILE A C 1
ATOM 652 O O . ILE A 1 85 ? -9.211 25.281 1.481 1 98.31 85 ILE A O 1
ATOM 656 N N . PRO A 1 86 ? -11.258 24.422 1.394 1 97.56 86 PRO A N 1
ATOM 657 C CA . PRO A 1 86 ? -11.789 25.75 1.112 1 97.56 86 PRO A CA 1
ATOM 658 C C . PRO A 1 86 ? -11.422 26.766 2.188 1 97.56 86 PRO A C 1
ATOM 660 O O . PRO A 1 86 ? -11.148 27.938 1.872 1 97.56 86 PRO A O 1
ATOM 663 N N . GLY A 1 87 ? -11.359 26.359 3.42 1 97.5 87 GLY A N 1
ATOM 664 C CA . GLY A 1 87 ? -10.961 27.266 4.492 1 97.5 87 GLY A CA 1
ATOM 665 C C . GLY A 1 87 ? -9.523 27.734 4.371 1 97.5 87 GLY A C 1
ATOM 666 O O . GLY A 1 87 ? -9.227 28.906 4.578 1 97.5 87 GLY A O 1
ATOM 667 N N . ILE A 1 88 ? -8.656 26.859 4.012 1 97.81 88 ILE A N 1
ATOM 668 C CA . ILE A 1 88 ? -7.238 27.188 3.889 1 97.81 88 ILE A CA 1
ATOM 669 C C . ILE A 1 88 ? -7.012 28.078 2.674 1 97.81 88 ILE A C 1
ATOM 671 O O . ILE A 1 88 ? -6.207 29.016 2.725 1 97.81 88 ILE A O 1
ATOM 675 N N . LEU A 1 89 ? -7.73 27.75 1.604 1 97.19 89 LEU A N 1
ATOM 676 C CA . LEU A 1 89 ? -7.578 28.484 0.359 1 97.19 89 LEU A CA 1
ATOM 677 C C . LEU A 1 89 ? -7.883 29.969 0.565 1 97.19 89 LEU A C 1
ATOM 679 O O . LEU A 1 89 ? -7.262 30.828 -0.062 1 97.19 89 LEU A O 1
ATOM 683 N N . LYS A 1 90 ? -8.766 30.25 1.434 1 96.12 90 LYS A N 1
ATOM 684 C CA . LYS A 1 90 ? -9.141 31.625 1.719 1 96.12 90 LYS A CA 1
ATOM 685 C C . LYS A 1 90 ? -8 32.375 2.416 1 96.12 90 LYS A C 1
ATOM 687 O O . LYS A 1 90 ? -7.91 33.594 2.332 1 96.12 90 LYS A O 1
ATOM 692 N N . MET A 1 91 ? -7.086 31.641 3.021 1 95.69 91 MET A N 1
ATOM 693 C CA . MET A 1 91 ? -6.035 32.25 3.826 1 95.69 91 MET A CA 1
ATOM 694 C C . MET A 1 91 ? -4.723 32.312 3.051 1 95.69 91 MET A C 1
ATOM 696 O O . MET A 1 91 ? -3.803 33.031 3.438 1 95.69 91 MET A O 1
ATOM 700 N N . LEU A 1 92 ? -4.641 31.547 2.02 1 93.88 92 LEU A N 1
ATOM 701 C CA . LEU A 1 92 ? -3.408 31.5 1.24 1 93.88 92 LEU A CA 1
ATOM 702 C C . LEU A 1 92 ? -3.322 32.688 0.299 1 93.88 92 LEU A C 1
ATOM 704 O O . LEU A 1 92 ? -4.332 33.125 -0.274 1 93.88 92 LEU A O 1
ATOM 708 N N . ASN A 1 93 ? -2.072 33.219 0.198 1 91.5 93 ASN A N 1
ATOM 709 C CA . ASN A 1 93 ? -1.869 34.344 -0.678 1 91.5 93 ASN A CA 1
ATOM 710 C C . ASN A 1 93 ? -1.059 33.969 -1.915 1 91.5 93 ASN A C 1
ATOM 712 O O . ASN A 1 93 ? -1.24 34.562 -2.982 1 91.5 93 ASN A O 1
ATOM 716 N N . ASP A 1 94 ? -0.258 33 -1.804 1 92.25 94 ASP A N 1
ATOM 717 C CA . ASP A 1 94 ? 0.597 32.594 -2.92 1 92.25 94 ASP A CA 1
ATOM 718 C C . ASP A 1 94 ? -0.187 31.797 -3.959 1 92.25 94 ASP A C 1
ATOM 720 O O . ASP A 1 94 ? -0.832 30.797 -3.625 1 92.25 94 ASP A O 1
ATOM 724 N N . THR A 1 95 ? -0.114 32.219 -5.207 1 93.69 95 THR A N 1
ATOM 725 C CA . THR A 1 95 ? -0.89 31.625 -6.289 1 93.69 95 THR A CA 1
ATOM 726 C C . THR A 1 95 ? -0.469 30.188 -6.531 1 93.69 95 THR A C 1
ATOM 728 O O . THR A 1 95 ? -1.305 29.328 -6.836 1 93.69 95 THR A O 1
ATOM 731 N N . GLN A 1 96 ? 0.784 29.938 -6.414 1 92.69 96 GLN A N 1
ATOM 732 C CA . GLN A 1 96 ? 1.271 28.578 -6.637 1 92.69 96 GLN A CA 1
ATOM 733 C C . GLN A 1 96 ? 0.821 27.641 -5.516 1 92.69 96 GLN A C 1
ATOM 735 O O . GLN A 1 96 ? 0.484 26.484 -5.766 1 92.69 96 GLN A O 1
ATOM 740 N N . ASP A 1 97 ? 0.746 28.172 -4.352 1 92.19 97 ASP A N 1
ATOM 741 C CA . ASP A 1 97 ? 0.278 27.391 -3.217 1 92.19 97 ASP A CA 1
ATOM 742 C C . ASP A 1 97 ? -1.212 27.078 -3.344 1 92.19 97 ASP A C 1
ATOM 744 O O . ASP A 1 97 ? -1.647 25.969 -3.029 1 92.19 97 ASP A O 1
ATOM 748 N N . LYS A 1 98 ? -1.896 28.062 -3.779 1 95.38 98 LYS A N 1
ATOM 749 C CA . LYS A 1 98 ? -3.326 27.859 -3.99 1 95.38 98 LYS A CA 1
ATOM 750 C C . LYS A 1 98 ? -3.576 26.781 -5.055 1 95.38 98 LYS A C 1
ATOM 752 O O . LYS A 1 98 ? -4.43 25.922 -4.879 1 95.38 98 LYS A O 1
ATOM 757 N N . ALA A 1 99 ? -2.85 26.828 -6.117 1 95.19 99 ALA A N 1
ATOM 758 C CA . ALA A 1 99 ? -3.01 25.875 -7.211 1 95.19 99 ALA A CA 1
ATOM 759 C C . ALA A 1 99 ? -2.695 24.453 -6.754 1 95.19 99 ALA A C 1
ATOM 761 O O . ALA A 1 99 ? -3.387 23.516 -7.129 1 95.19 99 ALA A O 1
ATOM 762 N N . ARG A 1 100 ? -1.671 24.312 -5.938 1 95.25 100 ARG A N 1
ATOM 763 C CA . ARG A 1 100 ? -1.297 23 -5.43 1 95.25 100 ARG A CA 1
ATOM 764 C C . ARG A 1 100 ? -2.41 22.406 -4.566 1 95.25 100 ARG A C 1
ATOM 766 O O . ARG A 1 100 ? -2.76 21.234 -4.715 1 95.25 100 ARG A O 1
ATOM 773 N N . LEU A 1 101 ? -2.896 23.25 -3.74 1 97 101 LEU A N 1
ATOM 774 C CA . LEU A 1 101 ? -3.947 22.781 -2.844 1 97 101 LEU A CA 1
ATOM 775 C C . LEU A 1 101 ? -5.227 22.484 -3.619 1 97 101 LEU A C 1
ATOM 777 O O . LEU A 1 101 ? -5.949 21.547 -3.295 1 97 101 LEU A O 1
ATOM 781 N N . GLN A 1 102 ? -5.543 23.25 -4.617 1 97.38 102 GLN A N 1
ATOM 782 C CA . GLN A 1 102 ? -6.703 23 -5.465 1 97.38 102 GLN A CA 1
ATOM 783 C C . GLN A 1 102 ? -6.535 21.703 -6.246 1 97.38 102 GLN A C 1
ATOM 785 O O . GLN A 1 102 ? -7.508 20.969 -6.457 1 97.38 102 GLN A O 1
ATOM 790 N N . ASN A 1 103 ? -5.344 21.453 -6.695 1 96.38 103 ASN A N 1
ATOM 791 C CA . ASN A 1 103 ? -5.078 20.172 -7.344 1 96.38 103 ASN A CA 1
ATOM 792 C C . ASN A 1 103 ? -5.316 19 -6.395 1 96.38 103 ASN A C 1
ATOM 794 O O . ASN A 1 103 ? -5.883 17.984 -6.793 1 96.38 103 ASN A O 1
ATOM 798 N N . CYS A 1 104 ? -4.926 19.203 -5.172 1 97.69 104 CYS A N 1
ATOM 799 C CA . CYS A 1 104 ? -5.188 18.172 -4.168 1 97.69 104 CYS A CA 1
ATOM 800 C C . CYS A 1 104 ? -6.688 17.984 -3.963 1 97.69 104 CYS A C 1
ATOM 802 O O . CYS A 1 104 ? -7.16 16.844 -3.85 1 97.69 104 CYS A O 1
ATOM 804 N N . GLN A 1 105 ? -7.367 19.062 -3.92 1 98.25 105 GLN A N 1
ATOM 805 C CA . GLN A 1 105 ? -8.82 18.984 -3.779 1 98.25 105 GLN A CA 1
ATOM 806 C C . GLN A 1 105 ? -9.43 18.172 -4.91 1 98.25 105 GLN A C 1
ATOM 808 O O . GLN A 1 105 ? -10.297 17.328 -4.676 1 98.25 105 GLN A O 1
ATOM 813 N N . THR A 1 106 ? -9 18.406 -6.082 1 98.19 106 THR A N 1
ATOM 814 C CA . THR A 1 106 ? -9.484 17.703 -7.262 1 98.19 106 THR A CA 1
ATOM 815 C C . THR A 1 106 ? -9.148 16.219 -7.176 1 98.19 106 THR A C 1
ATOM 817 O O . THR A 1 106 ? -9.984 15.359 -7.457 1 98.19 106 THR A O 1
ATOM 820 N N . ASP A 1 107 ? -7.949 15.898 -6.785 1 98.06 107 ASP A N 1
ATOM 821 C CA . ASP A 1 107 ? -7.535 14.508 -6.621 1 98.06 107 ASP A CA 1
ATOM 822 C C . ASP A 1 107 ? -8.398 13.797 -5.582 1 98.06 107 ASP A C 1
ATOM 824 O O . ASP A 1 107 ? -8.789 12.648 -5.781 1 98.06 107 ASP A O 1
ATOM 828 N N . PHE A 1 108 ? -8.695 14.516 -4.508 1 98.69 108 PHE A N 1
ATOM 829 C CA . PHE A 1 108 ? -9.5 13.914 -3.449 1 98.69 108 PHE A CA 1
ATOM 830 C C . PHE A 1 108 ? -10.93 13.688 -3.918 1 98.69 108 PHE A C 1
ATOM 832 O O . PHE A 1 108 ? -11.57 12.711 -3.523 1 98.69 108 PHE A O 1
ATOM 839 N N . ILE A 1 109 ? -11.445 14.547 -4.766 1 98.62 109 ILE A N 1
ATOM 840 C CA . ILE A 1 109 ? -12.781 14.359 -5.324 1 98.62 109 ILE A CA 1
ATOM 841 C C . ILE A 1 109 ? -12.812 13.094 -6.176 1 98.62 109 ILE A C 1
ATOM 843 O O . ILE A 1 109 ? -13.75 12.297 -6.086 1 98.62 109 ILE A O 1
ATOM 847 N N . TYR A 1 110 ? -11.805 12.859 -6.949 1 98.44 110 TYR A N 1
ATOM 848 C CA . TYR A 1 110 ? -11.703 11.641 -7.742 1 98.44 110 TYR A CA 1
ATOM 849 C C . TYR A 1 110 ? -11.586 10.414 -6.844 1 98.44 110 TYR A C 1
ATOM 851 O O . TYR A 1 110 ? -12.227 9.391 -7.086 1 98.44 110 TYR A O 1
ATOM 859 N N . ALA A 1 111 ? -10.734 10.555 -5.82 1 98.69 111 ALA A N 1
ATOM 860 C CA . ALA A 1 111 ? -10.57 9.453 -4.875 1 98.69 111 ALA A CA 1
ATOM 861 C C . ALA A 1 111 ? -11.891 9.109 -4.199 1 98.69 111 ALA A C 1
ATOM 863 O O . ALA A 1 111 ? -12.219 7.934 -4.02 1 98.69 111 ALA A O 1
ATOM 864 N N . LEU A 1 112 ? -12.664 10.125 -3.873 1 98.75 112 LEU A N 1
ATOM 865 C CA . LEU A 1 112 ? -13.969 9.922 -3.246 1 98.75 112 LEU A CA 1
ATOM 866 C C . LEU A 1 112 ? -14.898 9.141 -4.168 1 98.75 112 LEU A C 1
ATOM 868 O O . LEU A 1 112 ? -15.633 8.258 -3.713 1 98.75 112 LEU A O 1
ATOM 872 N N . GLY A 1 113 ? -14.914 9.516 -5.371 1 98.69 113 GLY A N 1
ATOM 873 C CA . GLY A 1 113 ? -15.711 8.766 -6.332 1 98.69 113 GLY A CA 1
ATOM 874 C C . GLY A 1 113 ? -15.336 7.297 -6.395 1 98.69 113 GLY A C 1
ATOM 875 O O . GLY A 1 113 ? -16.219 6.426 -6.41 1 98.69 113 GLY A O 1
ATOM 876 N N . LYS A 1 114 ? -14.055 6.961 -6.418 1 98.69 114 LYS A N 1
ATOM 877 C CA . LYS A 1 114 ? -13.57 5.582 -6.441 1 98.69 114 LYS A CA 1
ATOM 878 C C . LYS A 1 114 ? -13.93 4.848 -5.156 1 98.69 114 LYS A C 1
ATOM 880 O O . LYS A 1 114 ? -14.312 3.676 -5.191 1 98.69 114 LYS A O 1
ATOM 885 N N . LEU A 1 115 ? -13.812 5.543 -4.027 1 98.88 115 LEU A N 1
ATOM 886 C CA . LEU A 1 115 ? -14.133 4.922 -2.748 1 98.88 115 LEU A CA 1
ATOM 887 C C . LEU A 1 115 ? -15.617 4.609 -2.65 1 98.88 115 LEU A C 1
ATOM 889 O O . LEU A 1 115 ? -16 3.576 -2.1 1 98.88 115 LEU A O 1
ATOM 893 N N . SER A 1 116 ? -16.422 5.523 -3.154 1 98.81 116 SER A N 1
ATOM 894 C CA . SER A 1 116 ? -17.859 5.27 -3.17 1 98.81 116 SER A CA 1
ATOM 895 C C . SER A 1 116 ? -18.203 4.027 -3.984 1 98.81 116 SER A C 1
ATOM 897 O O . SER A 1 116 ? -19 3.188 -3.553 1 98.81 116 SER A O 1
ATOM 899 N N . ALA A 1 117 ? -17.594 3.924 -5.113 1 98.69 117 ALA A N 1
ATOM 900 C CA . ALA A 1 117 ? -17.797 2.738 -5.941 1 98.69 117 ALA A CA 1
ATOM 901 C C . ALA A 1 117 ? -17.234 1.492 -5.258 1 98.69 117 ALA A C 1
ATOM 903 O O . ALA A 1 117 ? -17.812 0.409 -5.363 1 98.69 117 ALA A O 1
ATOM 904 N N . ALA A 1 118 ? -16.094 1.619 -4.598 1 98.5 118 ALA A N 1
ATOM 905 C CA . ALA A 1 118 ? -15.5 0.501 -3.877 1 98.5 118 ALA A CA 1
ATOM 906 C C . ALA A 1 118 ? -16.422 0.011 -2.762 1 98.5 118 ALA A C 1
ATOM 908 O O . ALA A 1 118 ? -16.531 -1.194 -2.525 1 98.5 118 ALA A O 1
ATOM 909 N N . TYR A 1 119 ? -17.031 0.966 -2.078 1 98.69 119 TYR A N 1
ATOM 910 C CA . TYR A 1 119 ? -17.953 0.626 -1.011 1 98.69 119 TYR A CA 1
ATOM 911 C C . TYR A 1 119 ? -19.109 -0.232 -1.538 1 98.69 119 TYR A C 1
ATOM 913 O O . TYR A 1 119 ? -19.453 -1.25 -0.936 1 98.69 119 TYR A O 1
ATOM 921 N N . LEU A 1 120 ? -19.625 0.16 -2.654 1 98.62 120 LEU A N 1
ATOM 922 C CA . LEU A 1 120 ? -20.734 -0.568 -3.262 1 98.62 120 LEU A CA 1
ATOM 923 C C . LEU A 1 120 ? -20.281 -1.943 -3.742 1 98.62 120 LEU A C 1
ATOM 925 O O . LEU A 1 120 ? -20.969 -2.941 -3.512 1 98.62 120 LEU A O 1
ATOM 929 N N . ALA A 1 121 ? -19.172 -2.002 -4.375 1 97.06 121 ALA A N 1
ATOM 930 C CA . ALA A 1 121 ? -18.641 -3.279 -4.852 1 97.06 121 ALA A CA 1
ATOM 931 C C . ALA A 1 121 ? -18.391 -4.238 -3.691 1 97.06 121 ALA A C 1
ATOM 933 O O . ALA A 1 121 ? -18.75 -5.418 -3.768 1 97.06 121 ALA A O 1
ATOM 934 N N . THR A 1 122 ? -17.844 -3.719 -2.646 1 97.31 122 THR A N 1
ATOM 935 C CA . THR A 1 122 ? -17.562 -4.523 -1.463 1 97.31 122 THR A CA 1
ATOM 936 C C . THR A 1 122 ? -18.859 -4.996 -0.807 1 97.31 122 THR A C 1
ATOM 938 O O . THR A 1 122 ? -18.953 -6.141 -0.36 1 97.31 122 THR A O 1
ATOM 941 N N . GLY A 1 123 ? -19.781 -4.094 -0.727 1 97 123 GLY A N 1
ATOM 942 C CA . GLY A 1 123 ? -21.078 -4.457 -0.186 1 97 123 GLY A CA 1
ATOM 943 C C . GLY A 1 123 ? -21.75 -5.586 -0.946 1 97 123 GLY A C 1
ATOM 944 O O . GLY A 1 123 ? -22.516 -6.359 -0.372 1 97 123 GLY A O 1
ATOM 945 N N . SER A 1 124 ? -21.438 -5.723 -2.172 1 96.81 124 SER A N 1
ATOM 946 C CA . SER A 1 124 ? -21.984 -6.781 -3.012 1 96.81 124 SER A CA 1
ATOM 947 C C . SER A 1 124 ? -21.047 -7.984 -3.068 1 96.81 124 SER A C 1
ATOM 949 O O . SER A 1 124 ? -21.172 -8.844 -3.939 1 96.81 124 SER A O 1
ATOM 951 N N . LYS A 1 125 ? -19.984 -7.965 -2.305 1 95.06 125 LYS A N 1
ATOM 952 C CA . LYS A 1 125 ? -19.016 -9.031 -2.117 1 95.06 125 LYS A CA 1
ATOM 953 C C . LYS A 1 125 ? -18.141 -9.211 -3.361 1 95.06 125 LYS A C 1
ATOM 955 O O . LYS A 1 125 ? -17.594 -10.289 -3.588 1 95.06 125 LYS A O 1
ATOM 960 N N . ASN A 1 126 ? -18.156 -8.234 -4.191 1 93.56 126 ASN A N 1
ATOM 961 C CA . ASN A 1 126 ? -17.156 -8.188 -5.262 1 93.56 126 ASN A CA 1
ATOM 962 C C . ASN A 1 126 ? -15.836 -7.617 -4.773 1 93.56 126 ASN A C 1
ATOM 964 O O . ASN A 1 126 ? -15.461 -6.504 -5.145 1 93.56 126 ASN A O 1
ATOM 968 N N . TYR A 1 127 ? -15.094 -8.375 -4.051 1 92.88 127 TYR A N 1
ATOM 969 C CA . TYR A 1 127 ? -13.891 -7.93 -3.354 1 92.88 127 TYR A CA 1
ATOM 970 C C . TYR A 1 127 ? -12.789 -7.57 -4.34 1 92.88 127 TYR A C 1
ATOM 972 O O . TYR A 1 127 ? -11.984 -6.672 -4.082 1 92.88 127 TYR A O 1
ATOM 980 N N . ARG A 1 128 ? -12.789 -8.227 -5.387 1 88.12 128 ARG A N 1
ATOM 981 C CA . ARG A 1 128 ? -11.781 -7.922 -6.398 1 88.12 128 ARG A CA 1
ATOM 982 C C . ARG A 1 128 ? -11.953 -6.504 -6.934 1 88.12 128 ARG A C 1
ATOM 984 O O . ARG A 1 128 ? -10.992 -5.742 -7.008 1 88.12 128 ARG A O 1
ATOM 991 N N . GLU A 1 129 ? -13.156 -6.207 -7.32 1 90.62 129 GLU A N 1
ATOM 992 C CA . GLU A 1 129 ? -13.438 -4.855 -7.797 1 90.62 129 GLU A CA 1
ATOM 993 C C . GLU A 1 129 ? -13.234 -3.826 -6.691 1 90.62 129 GLU A C 1
ATOM 995 O O . GLU A 1 129 ? -12.719 -2.73 -6.938 1 90.62 129 GLU A O 1
ATOM 1000 N N . GLY A 1 130 ? -13.648 -4.16 -5.492 1 94.5 130 GLY A N 1
ATOM 1001 C CA . GLY A 1 130 ? -13.398 -3.285 -4.355 1 94.5 130 GLY A CA 1
ATOM 1002 C C . GLY A 1 130 ? -11.93 -2.971 -4.16 1 94.5 130 GLY A C 1
ATOM 1003 O O . GLY A 1 130 ? -11.562 -1.815 -3.938 1 94.5 130 GLY A O 1
ATOM 1004 N N . LYS A 1 131 ? -11.133 -3.965 -4.27 1 92.94 131 LYS A N 1
ATOM 1005 C CA . LYS A 1 131 ? -9.688 -3.797 -4.145 1 92.94 131 LYS A CA 1
ATOM 1006 C C . LYS A 1 131 ? -9.148 -2.855 -5.219 1 92.94 131 LYS A C 1
ATOM 1008 O O . LYS A 1 131 ? -8.367 -1.947 -4.922 1 92.94 131 LYS A O 1
ATOM 1013 N N . ASN A 1 132 ? -9.555 -3.066 -6.449 1 89.81 132 ASN A N 1
ATOM 1014 C CA . ASN A 1 132 ? -9.086 -2.236 -7.555 1 89.81 132 ASN 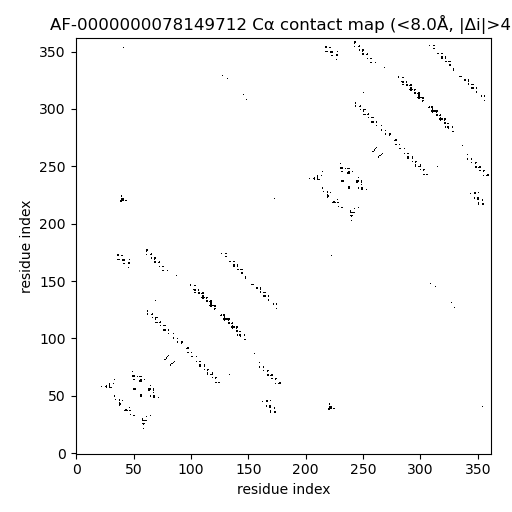A CA 1
ATOM 1015 C C . ASN A 1 132 ? -9.461 -0.771 -7.355 1 89.81 132 ASN A C 1
ATOM 1017 O O . ASN A 1 132 ? -8.633 0.119 -7.551 1 89.81 132 ASN A O 1
ATOM 1021 N N . LEU A 1 133 ? -10.648 -0.61 -6.922 1 95.5 133 LEU A N 1
ATOM 1022 C CA . 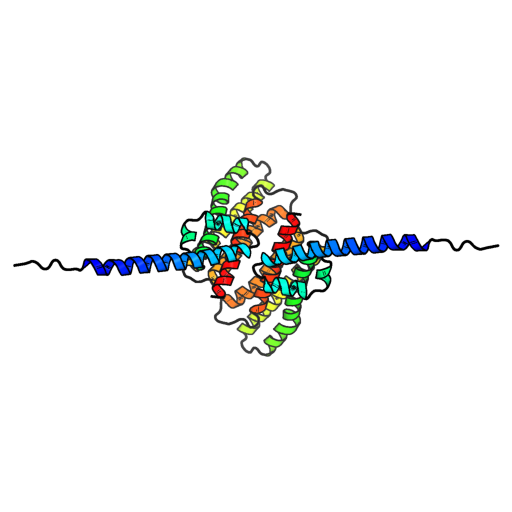LEU A 1 133 ? -11.164 0.745 -6.777 1 95.5 133 LEU A CA 1
ATOM 1023 C C . LEU A 1 133 ? -10.516 1.451 -5.59 1 95.5 133 LEU A C 1
ATOM 1025 O O . LEU A 1 133 ? -10.211 2.645 -5.664 1 95.5 133 LEU A O 1
ATOM 1029 N N . THR A 1 134 ? -10.234 0.736 -4.488 1 97.31 134 THR A N 1
ATOM 1030 C CA . THR A 1 134 ? -9.539 1.359 -3.369 1 97.31 134 THR A CA 1
ATOM 1031 C C . THR A 1 134 ? -8.094 1.672 -3.736 1 97.31 134 THR A C 1
ATOM 1033 O O . THR A 1 134 ? -7.535 2.672 -3.281 1 97.31 134 THR A O 1
ATOM 1036 N N . THR A 1 135 ? -7.531 0.867 -4.531 1 93.75 135 THR A N 1
ATOM 1037 C CA . THR A 1 135 ? -6.176 1.121 -5.008 1 93.75 135 THR A CA 1
ATOM 1038 C C . THR A 1 135 ? -6.137 2.371 -5.883 1 93.75 135 THR A C 1
ATOM 1040 O O . THR A 1 135 ? -5.234 3.201 -5.75 1 93.75 135 THR A O 1
ATOM 1043 N N . ASP A 1 136 ? -7.121 2.492 -6.723 1 93.5 136 ASP A N 1
ATOM 1044 C CA . ASP A 1 136 ? -7.199 3.682 -7.566 1 93.5 136 ASP A CA 1
ATOM 1045 C C . ASP A 1 136 ? -7.352 4.945 -6.719 1 93.5 136 ASP A C 1
ATOM 1047 O O . ASP A 1 136 ? -6.773 5.984 -7.039 1 93.5 136 ASP A O 1
ATOM 1051 N N . ALA A 1 137 ? -8.148 4.832 -5.746 1 98 137 ALA A N 1
ATOM 1052 C CA . ALA A 1 137 ? -8.312 5.969 -4.84 1 98 137 ALA A CA 1
ATOM 1053 C C . ALA A 1 137 ? -7 6.312 -4.148 1 98 137 ALA A C 1
ATOM 1055 O O . ALA A 1 137 ? -6.637 7.484 -4.039 1 98 137 ALA A O 1
ATOM 1056 N N . TYR A 1 138 ? -6.316 5.332 -3.674 1 97 138 TYR A N 1
ATOM 1057 C CA . TYR A 1 138 ? -5.023 5.508 -3.023 1 97 138 TYR A CA 1
ATOM 1058 C C . TYR A 1 138 ? -4.051 6.246 -3.936 1 97 138 TYR A C 1
ATOM 1060 O O . TYR A 1 138 ? -3.35 7.16 -3.494 1 97 138 TYR A O 1
ATOM 1068 N N . LEU A 1 139 ? -4.102 5.871 -5.184 1 92.06 139 LEU A N 1
ATOM 1069 C CA . LEU A 1 139 ? -3.195 6.488 -6.148 1 92.06 139 LEU A CA 1
ATOM 1070 C C . LEU A 1 139 ? -3.508 7.969 -6.316 1 92.06 139 LEU A C 1
ATOM 1072 O O . LEU A 1 139 ? -2.596 8.789 -6.461 1 92.06 139 LEU A O 1
ATOM 1076 N N . LYS A 1 140 ? -4.754 8.258 -6.332 1 95.56 140 LYS A N 1
ATOM 1077 C CA . LYS A 1 140 ? -5.129 9.656 -6.457 1 95.56 140 LYS A CA 1
ATOM 1078 C C . LYS A 1 140 ? -4.695 10.453 -5.23 1 95.56 140 LYS A C 1
ATOM 1080 O O . LYS A 1 140 ? -4.289 11.617 -5.352 1 95.56 140 LYS A O 1
ATOM 1085 N N . VAL A 1 141 ? -4.754 9.898 -4.066 1 97.25 141 VAL A N 1
ATOM 1086 C CA . VAL A 1 141 ? -4.312 10.555 -2.838 1 97.25 141 VAL A CA 1
ATOM 1087 C C . VAL A 1 141 ? -2.805 10.781 -2.887 1 97.25 141 VAL A C 1
ATOM 1089 O O . VAL A 1 141 ? -2.318 11.836 -2.473 1 97.25 141 VAL A O 1
ATOM 1092 N N . LEU A 1 142 ? -2.129 9.836 -3.459 1 93.19 142 LEU A N 1
ATOM 1093 C CA . LEU A 1 142 ? -0.678 9.945 -3.568 1 93.19 142 LEU A CA 1
ATOM 1094 C C . LEU A 1 142 ? -0.29 11.078 -4.512 1 93.19 142 LEU A C 1
ATOM 1096 O O . LEU A 1 142 ? 0.767 11.695 -4.352 1 93.19 142 LEU A O 1
ATOM 1100 N N . GLU A 1 143 ? -1.113 11.273 -5.508 1 92.56 143 GLU A N 1
ATOM 1101 C CA . GLU A 1 143 ? -0.833 12.383 -6.418 1 92.56 143 GLU A CA 1
ATOM 1102 C C . GLU A 1 143 ? -0.778 13.711 -5.668 1 92.56 143 GLU A C 1
ATOM 1104 O O . GLU A 1 143 ? 0.063 14.562 -5.965 1 92.56 143 GLU A O 1
ATOM 1109 N N . CYS A 1 144 ? -1.637 13.867 -4.719 1 94.81 144 CYS A N 1
ATOM 1110 C CA . CYS A 1 144 ? -1.593 15.07 -3.895 1 94.81 144 CYS A CA 1
ATOM 1111 C C . CYS A 1 144 ? -0.279 15.156 -3.129 1 94.81 144 CYS A C 1
ATOM 1113 O O . CYS A 1 144 ? 0.333 16.219 -3.057 1 94.81 144 CYS A O 1
ATOM 1115 N N . GLU A 1 145 ? 0.096 14.086 -2.529 1 89.75 145 GLU A N 1
ATOM 1116 C CA . GLU A 1 145 ? 1.353 14.055 -1.787 1 89.75 145 GLU A CA 1
ATOM 1117 C C . GLU A 1 145 ? 2.531 14.43 -2.684 1 89.75 145 GLU A C 1
ATOM 1119 O O . GLU A 1 145 ? 3.422 15.172 -2.268 1 89.75 145 GLU A O 1
ATOM 1124 N N . LYS A 1 146 ? 2.559 13.969 -3.848 1 87.31 146 LYS A N 1
ATOM 1125 C CA . LYS A 1 146 ? 3.635 14.211 -4.801 1 87.31 146 LYS A CA 1
ATOM 1126 C C . LYS A 1 146 ? 3.693 15.688 -5.191 1 87.31 146 LYS A C 1
ATOM 1128 O O . LYS A 1 146 ? 4.773 16.219 -5.461 1 87.31 146 LYS A O 1
ATOM 1133 N N . GLU A 1 147 ? 2.514 16.312 -5.227 1 87.38 147 GLU A N 1
ATOM 1134 C CA . GLU A 1 147 ? 2.445 17.734 -5.543 1 87.38 147 GLU A CA 1
ATOM 1135 C C . GLU A 1 147 ? 3.309 18.547 -4.59 1 87.38 147 GLU A C 1
ATOM 1137 O O . GLU A 1 147 ? 3.922 19.531 -4.992 1 87.38 147 GLU A O 1
ATOM 1142 N N . TYR A 1 148 ? 3.434 18.188 -3.426 1 88.5 148 TYR A N 1
ATOM 1143 C CA . TYR A 1 148 ? 4.16 18.953 -2.42 1 88.5 148 TYR A CA 1
ATOM 1144 C C . TYR A 1 148 ? 5.574 18.422 -2.244 1 88.5 148 TYR A C 1
ATOM 1146 O O . TYR A 1 148 ? 6.48 19.156 -1.849 1 88.5 148 TYR A O 1
ATOM 1154 N N . ASN A 1 149 ? 5.766 17.203 -2.49 1 81.38 149 ASN A N 1
ATOM 1155 C CA . ASN A 1 149 ? 7.09 16.609 -2.322 1 81.38 149 ASN A CA 1
ATOM 1156 C C . ASN A 1 149 ? 8.086 17.156 -3.336 1 81.38 149 ASN A C 1
ATOM 1158 O O . ASN A 1 149 ? 9.297 17.156 -3.094 1 81.38 149 ASN A O 1
ATOM 1162 N N . SER A 1 150 ? 7.66 17.641 -4.367 1 75.12 150 SER A N 1
ATOM 1163 C CA . SER A 1 150 ? 8.516 18.172 -5.422 1 75.12 150 SER A CA 1
ATOM 1164 C C . SER A 1 150 ? 8.898 19.625 -5.145 1 75.12 150 SER A C 1
ATOM 1166 O O . SER A 1 150 ? 9.625 20.234 -5.926 1 75.12 150 SER A O 1
ATOM 1168 N N . THR A 1 151 ? 8.445 20.062 -3.957 1 78.12 151 THR A N 1
ATOM 1169 C CA . THR A 1 151 ? 8.695 21.453 -3.619 1 78.12 151 THR A CA 1
ATOM 1170 C C . THR A 1 151 ? 9.312 21.578 -2.23 1 78.12 151 THR A C 1
ATOM 1172 O O . THR A 1 151 ? 9.484 20.578 -1.533 1 78.12 151 THR A O 1
ATOM 1175 N N . ASN A 1 152 ? 9.68 22.812 -1.868 1 77.06 152 ASN A N 1
ATOM 1176 C CA . ASN A 1 152 ? 10.188 23.109 -0.533 1 77.06 152 ASN A CA 1
ATOM 1177 C C . ASN A 1 152 ? 9.078 23.594 0.391 1 77.06 152 ASN A C 1
ATOM 1179 O O . ASN A 1 152 ? 9.328 23.969 1.537 1 77.06 152 ASN A O 1
ATOM 1183 N N . PHE A 1 153 ? 7.879 23.391 -0.074 1 79.81 153 PHE A N 1
ATOM 1184 C CA . PHE A 1 153 ? 6.75 23.891 0.703 1 79.81 153 PHE A CA 1
ATOM 1185 C C . PHE A 1 153 ? 6.07 22.75 1.462 1 79.81 153 PHE A C 1
ATOM 1187 O O . PHE A 1 153 ? 5.797 21.688 0.893 1 79.81 153 PHE A O 1
ATOM 1194 N N . ALA A 1 154 ? 5.859 23.125 2.68 1 85.75 154 ALA A N 1
ATOM 1195 C CA . ALA A 1 154 ? 5.156 22.156 3.51 1 85.75 154 ALA A CA 1
ATOM 1196 C C . ALA A 1 154 ? 3.662 22.156 3.207 1 85.75 154 ALA A C 1
ATOM 1198 O O . ALA A 1 154 ? 3.051 23.203 3.053 1 85.75 154 ALA A O 1
ATOM 1199 N N . SER A 1 155 ? 3.082 21.016 3.031 1 92.56 155 SER A N 1
ATOM 1200 C CA . SER A 1 155 ? 1.653 20.891 2.758 1 92.56 155 SER A CA 1
ATOM 1201 C C . SER A 1 155 ? 0.822 21.219 3.992 1 92.56 155 SER A C 1
ATOM 1203 O O . SER A 1 155 ? 1.059 20.672 5.07 1 92.56 155 SER A O 1
ATOM 1205 N N . PRO A 1 156 ? -0.147 22.062 3.883 1 95 156 PRO A N 1
ATOM 1206 C CA . PRO A 1 156 ? -1.026 22.359 5.016 1 95 156 PRO A CA 1
ATOM 1207 C C . PRO A 1 156 ? -1.968 21.203 5.355 1 95 156 PRO A C 1
ATOM 1209 O O . PRO A 1 156 ? -2.67 21.266 6.367 1 95 156 PRO A O 1
ATOM 1212 N N . ILE A 1 157 ? -2.002 20.141 4.504 1 96.94 157 ILE A N 1
ATOM 1213 C CA . ILE A 1 157 ? -2.867 19 4.766 1 96.94 157 ILE A CA 1
ATOM 1214 C C . ILE A 1 157 ? -2.053 17.703 4.699 1 96.94 157 ILE A C 1
ATOM 1216 O O . ILE A 1 157 ? -2.543 16.688 4.223 1 96.94 157 ILE A O 1
ATOM 1220 N N . ALA A 1 158 ? -0.802 17.656 5.082 1 93 158 ALA A N 1
ATOM 1221 C CA . ALA A 1 158 ? 0.11 16.516 4.98 1 93 158 ALA A CA 1
ATOM 1222 C C . ALA A 1 158 ? -0.428 15.32 5.746 1 93 158 ALA A C 1
ATOM 1224 O O . ALA A 1 158 ? -0.112 14.172 5.414 1 93 158 ALA A O 1
ATOM 1225 N N . ASP A 1 159 ? -1.255 15.594 6.727 1 94.88 159 ASP A N 1
ATOM 1226 C CA . ASP A 1 159 ? -1.811 14.531 7.551 1 94.88 159 ASP A CA 1
ATOM 1227 C C . ASP A 1 159 ? -2.859 13.727 6.781 1 94.88 159 ASP A C 1
ATOM 1229 O O . ASP A 1 159 ? -3.109 12.562 7.094 1 94.88 159 ASP A O 1
ATOM 1233 N N . VAL A 1 160 ? -3.461 14.305 5.77 1 97.62 160 VAL A N 1
ATOM 1234 C CA . VAL A 1 160 ? -4.605 13.695 5.098 1 97.62 160 VAL A CA 1
ATOM 1235 C C . VAL A 1 160 ? -4.133 12.539 4.219 1 97.62 160 VAL A C 1
ATOM 1237 O O . VAL A 1 160 ? -4.613 11.406 4.359 1 97.62 160 VAL A O 1
ATOM 1240 N N . PRO A 1 161 ? -3.145 12.781 3.309 1 96.25 161 PRO A N 1
ATOM 1241 C CA . PRO A 1 161 ? -2.654 11.625 2.549 1 96.25 161 PRO A CA 1
ATOM 1242 C C . PRO A 1 161 ? -2.109 10.516 3.447 1 96.25 161 PRO A C 1
ATOM 1244 O O . PRO A 1 161 ? -2.281 9.336 3.145 1 96.25 161 PRO A O 1
ATOM 1247 N N . GLU A 1 162 ? -1.522 10.859 4.535 1 92.69 162 GLU A N 1
ATOM 1248 C CA . GLU A 1 162 ? -0.976 9.867 5.453 1 92.69 162 GLU A CA 1
ATOM 1249 C C . GLU A 1 162 ? -2.082 9.016 6.066 1 92.69 162 GLU A C 1
ATOM 1251 O O . GLU A 1 162 ? -1.998 7.781 6.07 1 92.69 162 GLU A O 1
ATOM 1256 N N . LYS A 1 163 ? -3.053 9.688 6.566 1 97 163 LYS A N 1
ATOM 1257 C CA . LYS A 1 163 ? -4.164 8.969 7.184 1 97 163 LYS A CA 1
ATOM 1258 C C . LYS A 1 163 ? -4.93 8.148 6.148 1 97 163 LYS A C 1
ATOM 1260 O O . LYS A 1 163 ? -5.344 7.02 6.43 1 97 163 LYS A O 1
ATOM 1265 N N . SER A 1 164 ? -5.168 8.734 4.988 1 98.38 164 SER A N 1
ATOM 1266 C CA . SER A 1 164 ? -5.852 8.016 3.924 1 98.38 164 SER A CA 1
ATOM 1267 C C . SER A 1 164 ? -5.074 6.77 3.51 1 98.38 164 SER A C 1
ATOM 1269 O O . SER A 1 164 ? -5.66 5.711 3.275 1 98.38 164 SER A O 1
ATOM 1271 N N . THR A 1 165 ? -3.773 6.867 3.363 1 95.81 165 THR A N 1
ATOM 1272 C CA . THR A 1 165 ? -2.91 5.73 3.068 1 95.81 165 THR A CA 1
ATOM 1273 C C . THR A 1 165 ? -3.051 4.652 4.137 1 95.81 165 THR A C 1
ATOM 1275 O O . THR A 1 165 ? -3.143 3.463 3.82 1 95.81 165 THR A O 1
ATOM 1278 N N . GLY A 1 166 ? -3.061 5.082 5.367 1 96.25 166 GLY A N 1
ATOM 1279 C CA . GLY A 1 166 ? -3.258 4.129 6.449 1 96.25 166 GLY A CA 1
ATOM 1280 C C . GLY A 1 166 ? -4.562 3.361 6.336 1 96.25 166 GLY A C 1
ATOM 1281 O O . GLY A 1 166 ? -4.586 2.143 6.523 1 96.25 166 GLY A O 1
ATOM 1282 N N . LEU A 1 167 ? -5.602 4.047 6.012 1 98.31 167 LEU A N 1
ATOM 1283 C CA . LEU A 1 167 ? -6.906 3.404 5.883 1 98.31 167 LEU A CA 1
ATOM 1284 C C . LEU A 1 167 ? -6.922 2.438 4.703 1 98.31 167 LEU A C 1
ATOM 1286 O O . LEU A 1 167 ? -7.555 1.381 4.77 1 98.31 167 LEU A O 1
ATOM 1290 N N . TYR A 1 168 ? -6.234 2.861 3.631 1 97.69 168 TYR A N 1
ATOM 1291 C CA . TYR A 1 168 ? -6.078 1.955 2.498 1 97.69 168 TYR A CA 1
ATOM 1292 C C . TYR A 1 168 ? -5.332 0.691 2.91 1 97.69 168 TYR A C 1
ATOM 1294 O O . TYR A 1 168 ? -5.754 -0.42 2.586 1 97.69 168 TYR A O 1
ATOM 1302 N N . PHE A 1 169 ? -4.234 0.819 3.66 1 95.62 169 PHE A N 1
ATOM 1303 C CA . PHE A 1 169 ? -3.439 -0.323 4.094 1 95.62 169 PHE A CA 1
ATOM 1304 C C . PHE A 1 169 ? -4.242 -1.22 5.027 1 95.62 169 PHE A C 1
ATOM 1306 O O . PHE A 1 169 ? -4.152 -2.447 4.945 1 95.62 169 PHE A O 1
ATOM 1313 N N . ILE A 1 170 ? -4.961 -0.666 5.926 1 96.31 170 ILE A N 1
ATOM 1314 C CA . ILE A 1 170 ? -5.824 -1.432 6.816 1 96.31 170 ILE A CA 1
ATOM 1315 C C . ILE A 1 170 ? -6.828 -2.238 5.996 1 96.31 170 ILE A C 1
ATOM 1317 O O . ILE A 1 170 ? -7.008 -3.436 6.227 1 96.31 170 ILE A O 1
ATOM 1321 N N . GLY A 1 171 ? -7.516 -1.542 5.051 1 96.88 171 GLY A N 1
ATOM 1322 C CA . GLY A 1 171 ? -8.438 -2.244 4.168 1 96.88 171 GLY A CA 1
ATOM 1323 C C . GLY A 1 171 ? -7.785 -3.381 3.406 1 96.88 171 GLY A C 1
ATOM 1324 O O . GLY A 1 171 ? -8.367 -4.461 3.271 1 96.88 171 GLY A O 1
ATOM 1325 N N . TYR A 1 172 ? -6.578 -3.129 2.932 1 94.5 172 TYR A N 1
ATOM 1326 C CA . TYR A 1 172 ? -5.848 -4.152 2.193 1 94.5 172 TYR A CA 1
ATOM 1327 C C . TYR A 1 172 ? -5.562 -5.363 3.072 1 94.5 172 TYR A C 1
ATOM 1329 O O . TYR A 1 172 ? -5.66 -6.504 2.617 1 94.5 172 TYR A O 1
ATOM 1337 N N . THR A 1 173 ? -5.195 -5.137 4.312 1 93.44 173 THR A N 1
ATOM 1338 C CA . THR A 1 173 ? -4.965 -6.223 5.258 1 93.44 173 THR A CA 1
ATOM 1339 C C . THR A 1 173 ? -6.23 -7.059 5.441 1 93.44 173 THR A C 1
ATOM 1341 O O . THR A 1 173 ? -6.168 -8.289 5.465 1 93.44 173 THR A O 1
ATOM 1344 N N . ILE A 1 174 ? -7.328 -6.398 5.527 1 95.25 174 ILE A N 1
ATOM 1345 C CA . ILE A 1 174 ? -8.594 -7.098 5.695 1 95.25 174 ILE A CA 1
ATOM 1346 C C . ILE A 1 174 ? -8.898 -7.93 4.453 1 95.25 174 ILE A C 1
ATOM 1348 O O . ILE A 1 174 ? -9.359 -9.07 4.555 1 95.25 174 ILE A O 1
ATOM 1352 N N . LEU A 1 175 ? -8.633 -7.328 3.287 1 93.5 175 LEU A N 1
ATOM 1353 C CA . LEU A 1 175 ? -8.844 -8.039 2.031 1 93.5 175 LEU A CA 1
ATOM 1354 C C . LEU A 1 175 ? -8.023 -9.328 1.989 1 93.5 175 LEU A C 1
ATOM 1356 O O . LEU A 1 175 ? -8.492 -10.344 1.473 1 93.5 175 LEU A O 1
ATOM 1360 N N . ARG A 1 176 ? -6.918 -9.312 2.506 1 88.81 176 ARG A N 1
ATOM 1361 C CA . ARG A 1 176 ? -6.078 -10.508 2.529 1 88.81 176 ARG A CA 1
ATOM 1362 C C . ARG A 1 176 ? -6.676 -11.578 3.432 1 88.81 176 ARG A C 1
ATOM 1364 O O . ARG A 1 176 ? -6.641 -12.766 3.102 1 88.81 176 ARG A O 1
ATOM 1371 N N . TRP A 1 177 ? -7.234 -11.117 4.527 1 87.88 177 TRP A N 1
ATOM 1372 C CA . TRP A 1 177 ? -7.891 -12.062 5.43 1 87.88 177 TRP A CA 1
ATOM 1373 C C . TRP A 1 177 ? -9.125 -12.664 4.777 1 87.88 177 TRP A C 1
ATOM 1375 O O . TRP A 1 177 ? -9.469 -13.82 5.035 1 87.88 177 TRP A O 1
ATOM 1385 N N . LEU A 1 178 ? -9.805 -11.883 3.951 1 89.62 178 LEU A N 1
ATOM 1386 C CA . LEU A 1 178 ? -11 -12.367 3.266 1 89.62 178 LEU A CA 1
ATOM 1387 C C . LEU A 1 178 ? -10.641 -13.422 2.223 1 89.62 178 LEU A C 1
ATOM 1389 O O . LEU A 1 178 ? -11.43 -14.32 1.94 1 89.62 178 LEU A O 1
ATOM 1393 N N . ARG A 1 179 ? -9.57 -13.273 1.562 1 78.31 179 ARG A N 1
ATOM 1394 C CA . ARG A 1 179 ? -9.133 -14.258 0.579 1 78.31 179 ARG A CA 1
ATOM 1395 C C . ARG A 1 179 ? -8.766 -15.578 1.25 1 78.31 179 ARG A C 1
ATOM 1397 O O . ARG A 1 179 ? -8.93 -16.641 0.657 1 78.31 179 ARG A O 1
ATOM 1404 N N . TYR A 1 180 ? -8.336 -15.469 2.408 1 55.34 180 TYR A N 1
ATOM 1405 C CA . TYR A 1 180 ? -7.918 -16.672 3.107 1 55.34 180 TYR A CA 1
ATOM 1406 C C . TYR A 1 180 ? -9.086 -17.312 3.855 1 55.34 180 TYR A C 1
ATOM 1408 O O . TYR A 1 180 ? -8.969 -18.422 4.367 1 55.34 180 TYR A O 1
ATOM 1416 N N . THR A 1 181 ? -10.164 -16.75 3.922 1 45.62 181 THR A N 1
ATOM 1417 C CA . THR A 1 181 ? -11.352 -17.359 4.512 1 45.62 181 THR A CA 1
ATOM 1418 C C . THR A 1 181 ? -12.336 -17.781 3.43 1 45.62 181 THR A C 1
ATOM 1420 O O . THR A 1 181 ? -12.422 -17.156 2.375 1 45.62 181 THR A O 1
ATOM 1423 N N . MET B 1 1 ? 73.375 -4.73 28.203 1 32.25 1 MET B N 1
ATOM 1424 C CA . MET B 1 1 ? 72.5 -3.742 27.625 1 32.25 1 MET B CA 1
ATOM 1425 C C . MET B 1 1 ? 71.125 -4.359 27.328 1 32.25 1 MET B C 1
ATOM 1427 O O . MET B 1 1 ? 71 -5.156 26.391 1 32.25 1 MET B O 1
ATOM 1431 N N . VAL B 1 2 ? 70.312 -4.668 28.406 1 46.66 2 VAL B N 1
ATOM 1432 C CA . VAL B 1 2 ? 69.062 -5.336 28.516 1 46.66 2 VAL B CA 1
ATOM 1433 C C . VAL B 1 2 ? 68 -4.504 27.812 1 46.66 2 VAL B C 1
ATOM 1435 O O . VAL B 1 2 ? 67.812 -3.312 28.094 1 46.66 2 VAL B O 1
ATOM 1438 N N . SER B 1 3 ? 67.688 -4.855 26.516 1 45.78 3 SER B N 1
ATOM 1439 C CA . SER B 1 3 ? 66.688 -4.254 25.672 1 45.78 3 SER B CA 1
ATOM 1440 C C . SER B 1 3 ? 65.312 -4.344 26.328 1 45.78 3 SER B C 1
ATOM 1442 O O . SER B 1 3 ? 64.938 -5.402 26.828 1 45.78 3 SER B O 1
ATOM 1444 N N . PRO B 1 4 ? 64.75 -3.18 26.797 1 45.94 4 PRO B N 1
ATOM 1445 C CA . PRO B 1 4 ? 63.375 -3.133 27.359 1 45.94 4 PRO B CA 1
ATOM 1446 C C . PRO B 1 4 ? 62.312 -3.576 26.359 1 45.94 4 PRO B C 1
ATOM 1448 O O . PRO B 1 4 ? 62.281 -3.072 25.234 1 45.94 4 PRO B O 1
ATOM 1451 N N . ILE B 1 5 ? 62.031 -4.863 26.25 1 50.12 5 ILE B N 1
ATOM 1452 C CA . ILE B 1 5 ? 60.844 -5.34 25.578 1 50.12 5 ILE B CA 1
ATOM 1453 C C . ILE B 1 5 ? 59.625 -4.539 26.062 1 50.12 5 ILE B C 1
ATOM 1455 O O . ILE B 1 5 ? 59.281 -4.562 27.25 1 50.12 5 ILE B O 1
ATOM 1459 N N . SER B 1 6 ? 59.281 -3.357 25.453 1 41.69 6 SER B N 1
ATOM 1460 C CA . SER B 1 6 ? 58.125 -2.465 25.594 1 41.69 6 SER B CA 1
ATOM 1461 C C . SER B 1 6 ? 56.812 -3.244 25.594 1 41.69 6 SER B C 1
ATOM 1463 O O . SER B 1 6 ? 56.656 -4.199 24.844 1 41.69 6 SER B O 1
ATOM 1465 N N . CYS B 1 7 ? 56.031 -3.232 26.688 1 44.16 7 CYS B N 1
ATOM 1466 C CA . CYS B 1 7 ? 54.656 -3.57 27.094 1 44.16 7 CYS B CA 1
ATOM 1467 C C . CYS B 1 7 ? 53.656 -2.957 26.141 1 44.16 7 CYS B C 1
ATOM 1469 O O . CYS B 1 7 ? 52.938 -2.027 26.5 1 44.16 7 CYS B O 1
ATOM 1471 N N . LEU B 1 8 ? 53.969 -2.805 24.891 1 46.09 8 LEU B N 1
ATOM 1472 C CA . LEU B 1 8 ? 52.969 -2.184 24.031 1 46.09 8 LEU B CA 1
ATOM 1473 C C . LEU B 1 8 ? 51.812 -3.131 23.781 1 46.09 8 LEU B C 1
ATOM 1475 O O . LEU B 1 8 ? 50.844 -2.768 23.094 1 46.09 8 LEU B O 1
ATOM 1479 N N . SER B 1 9 ? 51.844 -4.383 24.219 1 45.31 9 SER B N 1
ATOM 1480 C CA . SER B 1 9 ? 50.812 -5.27 23.703 1 45.31 9 SER B CA 1
ATOM 1481 C C . SER B 1 9 ? 49.469 -5.051 24.422 1 45.31 9 SER B C 1
ATOM 1483 O O . SER B 1 9 ? 48.5 -5.711 24.109 1 45.31 9 SER B O 1
ATOM 1485 N N . ILE B 1 10 ? 49.469 -4.332 25.578 1 49.97 10 ILE B N 1
ATOM 1486 C CA . ILE B 1 10 ? 48.219 -4.406 26.359 1 49.97 10 ILE B CA 1
ATOM 1487 C C . ILE B 1 10 ? 47.219 -3.4 25.828 1 49.97 10 ILE B C 1
ATOM 1489 O O . ILE B 1 10 ? 46.062 -3.414 26.219 1 49.97 10 ILE B O 1
ATOM 1493 N N . LEU B 1 11 ? 47.625 -2.48 24.984 1 51.78 11 LEU B N 1
ATOM 1494 C CA . LEU B 1 11 ? 46.688 -1.418 24.641 1 51.78 11 LEU B CA 1
ATOM 1495 C C . LEU B 1 11 ? 45.75 -1.854 23.516 1 51.78 11 LEU B C 1
ATOM 1497 O O . LEU B 1 11 ? 44.75 -1.179 23.234 1 51.78 11 LEU B O 1
ATOM 1501 N N . VAL B 1 12 ? 46.062 -2.973 22.844 1 58.19 12 VAL B N 1
ATOM 1502 C CA . VAL B 1 12 ? 45.25 -3.305 21.688 1 58.19 12 VAL B CA 1
ATOM 1503 C C . VAL B 1 12 ? 44.031 -4.109 22.125 1 58.19 12 VAL B C 1
ATOM 1505 O O . VAL B 1 12 ? 43.062 -4.203 21.391 1 58.19 12 VAL B O 1
ATOM 1508 N N . ILE B 1 13 ? 44 -4.559 23.375 1 56.53 13 ILE B N 1
ATOM 1509 C CA . ILE B 1 13 ? 42.906 -5.449 23.812 1 56.53 13 ILE B CA 1
ATOM 1510 C C . ILE B 1 13 ? 41.656 -4.641 24.109 1 56.53 13 ILE B C 1
ATOM 1512 O O . ILE B 1 13 ? 40.562 -5.035 23.734 1 56.53 13 ILE B O 1
ATOM 1516 N N . PRO B 1 14 ? 41.781 -3.475 24.672 1 58.5 14 PRO B N 1
ATOM 1517 C CA . PRO B 1 14 ? 40.531 -2.797 25 1 58.5 14 PRO B CA 1
ATOM 1518 C C . PRO B 1 14 ? 39.812 -2.248 23.766 1 58.5 14 PRO B C 1
ATOM 1520 O O . PRO B 1 14 ? 38.562 -2.184 23.734 1 58.5 14 PRO B O 1
ATOM 1523 N N . LEU B 1 15 ? 40.531 -2.002 22.688 1 60.16 15 LEU B N 1
ATOM 1524 C CA . LEU B 1 15 ? 39.906 -1.431 21.516 1 60.16 15 LEU B CA 1
ATOM 1525 C C . LEU B 1 15 ? 39.125 -2.492 20.766 1 60.16 15 LEU B C 1
ATOM 1527 O O . LEU B 1 15 ? 38.031 -2.205 20.219 1 60.16 15 LEU B O 1
ATOM 1531 N N . LEU B 1 16 ? 39.562 -3.746 20.812 1 58.03 16 LEU B N 1
ATOM 1532 C CA . LEU B 1 16 ? 38.844 -4.816 20.125 1 58.03 16 LEU B CA 1
ATOM 1533 C C . LEU B 1 16 ? 37.562 -5.188 20.875 1 58.03 16 LEU B C 1
ATOM 1535 O O . LEU B 1 16 ? 36.531 -5.457 20.25 1 58.03 16 LEU B O 1
ATOM 1539 N N . VAL B 1 17 ? 37.594 -5.109 22.156 1 60.31 17 VAL B N 1
ATOM 1540 C CA . VAL B 1 17 ? 36.438 -5.488 22.969 1 60.31 17 VAL B CA 1
ATOM 1541 C C . VAL B 1 17 ? 35.375 -4.422 22.859 1 60.31 17 VAL B C 1
ATOM 1543 O O . VAL B 1 17 ? 34.156 -4.742 22.812 1 60.31 17 VAL B O 1
ATOM 1546 N N . THR B 1 18 ? 35.719 -3.186 22.703 1 61.94 18 THR B N 1
ATOM 1547 C CA . THR B 1 18 ? 34.688 -2.139 22.594 1 61.94 18 THR B CA 1
ATOM 1548 C C . THR B 1 18 ? 34.031 -2.178 21.219 1 61.94 18 THR B C 1
ATOM 1550 O O . THR B 1 18 ? 32.844 -1.911 21.094 1 61.94 18 THR B O 1
ATOM 1553 N N . SER B 1 19 ? 34.781 -2.582 20.188 1 61.16 19 SER B N 1
ATOM 1554 C CA . SER B 1 19 ? 34.188 -2.666 18.859 1 61.16 19 SER B CA 1
ATOM 1555 C C . SER B 1 19 ? 33.219 -3.84 18.75 1 61.16 19 SER B C 1
ATOM 1557 O O . SER B 1 19 ? 32.188 -3.727 18.125 1 61.16 19 SER B O 1
ATOM 1559 N N . LEU B 1 20 ? 33.531 -4.902 19.406 1 57.47 20 LEU B N 1
ATOM 1560 C CA . LEU B 1 20 ? 32.656 -6.062 19.406 1 57.47 20 LEU B CA 1
ATOM 1561 C C . LEU B 1 20 ? 31.391 -5.781 20.219 1 57.47 20 LEU B C 1
ATOM 1563 O O . LEU B 1 20 ? 30.297 -6.195 19.828 1 57.47 20 LEU B O 1
ATOM 1567 N N . PHE B 1 21 ? 31.5 -5.066 21.359 1 53.88 21 PHE B N 1
ATOM 1568 C CA . PHE B 1 21 ? 30.344 -4.734 22.172 1 53.88 21 PHE B CA 1
ATOM 1569 C C . PHE B 1 21 ? 29.406 -3.779 21.438 1 53.88 21 PHE B C 1
ATOM 1571 O O . PHE B 1 21 ? 28.188 -3.908 21.516 1 53.88 21 PHE B O 1
ATOM 1578 N N . TYR B 1 22 ? 29.953 -2.859 20.656 1 53.12 22 TYR B N 1
ATOM 1579 C CA . TYR B 1 22 ? 29.141 -1.934 19.891 1 53.12 22 TYR B CA 1
ATOM 1580 C C . TYR B 1 22 ? 28.406 -2.654 18.766 1 53.12 22 TYR B C 1
ATOM 1582 O O . TYR B 1 22 ? 27.25 -2.348 18.469 1 53.12 22 TYR B O 1
ATOM 1590 N N . GLN B 1 23 ? 29.016 -3.639 18.203 1 54.75 23 GLN B N 1
ATOM 1591 C CA . GLN B 1 23 ? 28.391 -4.387 17.125 1 54.75 23 GLN B CA 1
ATOM 1592 C C . GLN B 1 23 ? 27.25 -5.262 17.656 1 54.75 23 GLN B C 1
ATOM 1594 O O . GLN B 1 23 ? 26.203 -5.363 17.031 1 54.75 23 GLN B O 1
ATOM 1599 N N . VAL B 1 24 ? 27.438 -5.84 18.828 1 52.09 24 VAL B N 1
ATOM 1600 C CA . VAL B 1 24 ? 26.422 -6.707 19.422 1 52.09 24 VAL B CA 1
ATOM 1601 C C . VAL B 1 24 ? 25.234 -5.871 19.875 1 52.09 24 VAL B C 1
ATOM 1603 O O . VAL B 1 24 ? 24.078 -6.262 19.688 1 52.09 24 VAL B O 1
ATOM 1606 N N . SER B 1 25 ? 25.484 -4.684 20.406 1 49.91 25 SER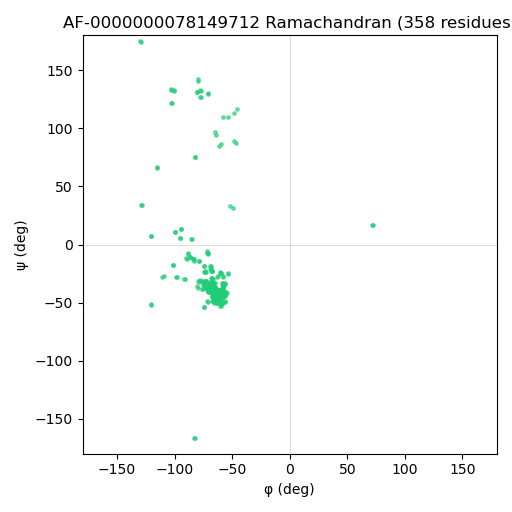 B N 1
ATOM 1607 C CA . SER B 1 25 ? 24.391 -3.84 20.875 1 49.91 25 SER B CA 1
ATOM 1608 C C . SER B 1 25 ? 23.547 -3.346 19.703 1 49.91 25 SER B C 1
ATOM 1610 O O . SER B 1 25 ? 22.312 -3.311 19.797 1 49.91 25 SER B O 1
ATOM 1612 N N . ASN B 1 26 ? 24.266 -3.041 18.656 1 50.31 26 ASN B N 1
ATOM 1613 C CA . ASN B 1 26 ? 23.547 -2.549 17.484 1 50.31 26 ASN B CA 1
ATOM 1614 C C . ASN B 1 26 ? 22.734 -3.66 16.812 1 50.31 26 ASN B C 1
ATOM 1616 O O . ASN B 1 26 ? 21.609 -3.432 16.359 1 50.31 26 ASN B O 1
ATOM 1620 N N . ALA B 1 27 ? 23.328 -4.855 16.906 1 50.94 27 ALA B N 1
ATOM 1621 C CA . ALA B 1 27 ? 22.641 -6.004 16.312 1 50.94 27 ALA B CA 1
ATOM 1622 C C . ALA B 1 27 ? 21.359 -6.32 17.078 1 50.94 27 ALA B C 1
ATOM 1624 O O . ALA B 1 27 ? 20.344 -6.656 16.469 1 50.94 27 ALA B O 1
ATOM 1625 N N . CYS B 1 28 ? 21.469 -6.281 18.375 1 52.91 28 CYS B N 1
ATOM 1626 C CA . CYS B 1 28 ? 20.297 -6.535 19.203 1 52.91 28 CYS B CA 1
ATOM 1627 C C . CYS B 1 28 ? 19.203 -5.492 18.953 1 52.91 28 CYS B C 1
ATOM 1629 O O . CYS B 1 28 ? 18.031 -5.828 18.859 1 52.91 28 CYS B O 1
ATOM 16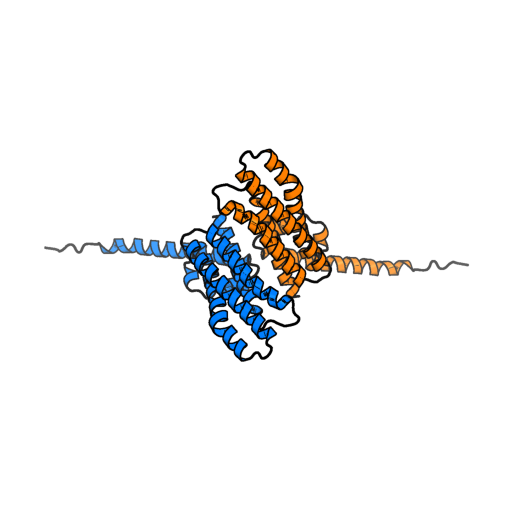31 N N . VAL B 1 29 ? 19.672 -4.27 18.812 1 53.16 29 VAL B N 1
ATOM 1632 C CA . VAL B 1 29 ? 18.719 -3.195 18.547 1 53.16 29 VAL B CA 1
ATOM 1633 C C . VAL B 1 29 ? 18.078 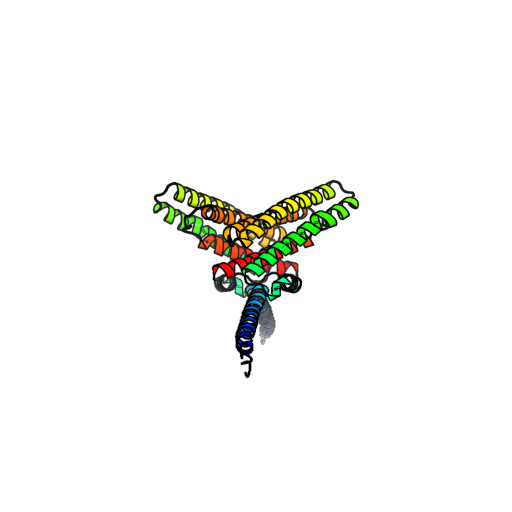-3.389 17.172 1 53.16 29 VAL B C 1
ATOM 1635 O O . VAL B 1 29 ? 16.859 -3.238 17.016 1 53.16 29 VAL B O 1
ATOM 1638 N N . ASN B 1 30 ? 18.953 -3.951 16.344 1 58.19 30 ASN B N 1
ATOM 1639 C CA . ASN B 1 30 ? 18.469 -4.152 14.984 1 58.19 30 ASN B CA 1
ATOM 1640 C C . ASN B 1 30 ? 17.5 -5.332 14.898 1 58.19 30 ASN B C 1
ATOM 1642 O O . ASN B 1 30 ? 16.5 -5.262 14.188 1 58.19 30 ASN B O 1
ATOM 1646 N N . ALA B 1 31 ? 17.828 -6.379 15.664 1 66.31 31 ALA B N 1
ATOM 1647 C CA . ALA B 1 31 ? 16.938 -7.527 15.711 1 66.31 31 ALA B CA 1
ATOM 1648 C C . ALA B 1 31 ? 15.57 -7.133 16.281 1 66.31 31 ALA B C 1
ATOM 1650 O O . ALA B 1 31 ? 14.531 -7.594 15.789 1 66.31 31 ALA B O 1
ATOM 1651 N N . THR B 1 32 ? 15.727 -6.152 17.047 1 76 32 THR B N 1
ATOM 1652 C CA . THR B 1 32 ? 14.492 -5.684 17.672 1 76 32 THR B CA 1
ATOM 1653 C C . THR B 1 32 ? 13.633 -4.914 16.672 1 76 32 THR B C 1
ATOM 1655 O O . THR B 1 32 ? 12.43 -5.141 16.578 1 76 32 THR B O 1
ATOM 1658 N N . TYR B 1 33 ? 14.344 -4.211 15.805 1 83.31 33 TYR B N 1
ATOM 1659 C CA . TYR B 1 33 ? 13.586 -3.459 14.82 1 83.31 33 TYR B CA 1
ATOM 1660 C C . TYR B 1 33 ? 12.93 -4.391 13.805 1 83.31 33 TYR B C 1
ATOM 1662 O O . TYR B 1 33 ? 11.758 -4.234 13.469 1 83.31 33 TYR B O 1
ATOM 1670 N N . ARG B 1 34 ? 13.672 -5.383 13.453 1 90 34 ARG B N 1
ATOM 1671 C CA . ARG B 1 34 ? 13.18 -6.32 12.453 1 90 34 ARG B CA 1
ATOM 1672 C C . ARG B 1 34 ? 11.938 -7.051 12.945 1 90 34 ARG B C 1
ATOM 1674 O O . ARG B 1 34 ? 10.93 -7.125 12.242 1 90 34 ARG B O 1
ATOM 1681 N N . ASP B 1 35 ? 12.008 -7.555 14.117 1 89.06 35 ASP B N 1
ATOM 1682 C CA . ASP B 1 35 ? 10.883 -8.305 14.68 1 89.06 35 ASP B CA 1
ATOM 1683 C C . ASP B 1 35 ? 9.648 -7.418 14.82 1 89.06 35 ASP B C 1
ATOM 1685 O O . ASP B 1 35 ? 8.531 -7.84 14.5 1 89.06 35 ASP B O 1
ATOM 1689 N N . ARG B 1 36 ? 9.852 -6.238 15.203 1 87.94 36 ARG B N 1
ATOM 1690 C CA . ARG B 1 36 ? 8.734 -5.32 15.391 1 87.94 36 ARG B CA 1
ATOM 1691 C C . ARG B 1 36 ? 8.125 -4.914 14.055 1 87.94 36 ARG B C 1
ATOM 1693 O O . ARG B 1 36 ? 6.902 -4.844 13.922 1 87.94 36 ARG B O 1
ATOM 1700 N N . ILE B 1 37 ? 8.992 -4.719 13.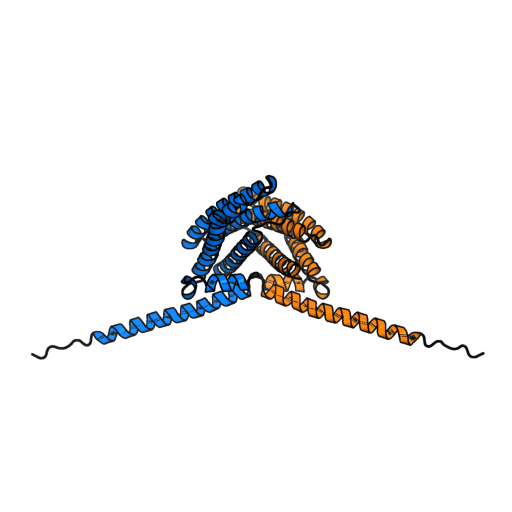078 1 91.62 37 ILE B N 1
ATOM 1701 C CA . ILE B 1 37 ? 8.539 -4.363 11.742 1 91.62 37 ILE B CA 1
ATOM 1702 C C . ILE B 1 37 ? 7.719 -5.508 11.148 1 91.62 37 ILE B C 1
ATOM 1704 O O . ILE B 1 37 ? 6.641 -5.289 10.594 1 91.62 37 ILE B O 1
ATOM 1708 N N . CYS B 1 38 ? 8.188 -6.707 11.32 1 94.19 38 CYS B N 1
ATOM 1709 C CA . CYS B 1 38 ? 7.5 -7.84 10.711 1 94.19 38 CYS B CA 1
ATOM 1710 C C . CYS B 1 38 ? 6.191 -8.141 11.43 1 94.19 38 CYS B C 1
ATOM 1712 O O . CYS B 1 38 ? 5.215 -8.547 10.805 1 94.19 38 CYS B O 1
ATOM 1714 N N . LYS B 1 39 ? 6.156 -7.895 12.68 1 88.81 39 LYS B N 1
ATOM 1715 C CA . LYS B 1 39 ? 4.922 -8.094 13.43 1 88.81 39 LYS B CA 1
ATOM 1716 C C . LYS B 1 39 ? 3.855 -7.082 13.008 1 88.81 39 LYS B C 1
ATOM 1718 O O . LYS B 1 39 ? 2.658 -7.363 13.109 1 88.81 39 LYS B O 1
ATOM 1723 N N . GLN B 1 40 ? 4.332 -5.977 12.453 1 87.56 40 GLN B N 1
ATOM 1724 C CA . GLN B 1 40 ? 3.414 -4.934 12.008 1 87.56 40 GLN B CA 1
ATOM 1725 C C . GLN B 1 40 ? 3.176 -5.02 10.5 1 87.56 40 GLN B C 1
ATOM 1727 O O . GLN B 1 40 ? 2.621 -4.094 9.906 1 87.56 40 GLN B O 1
ATOM 1732 N N . SER B 1 41 ? 3.613 -6.082 9.93 1 87.06 41 SER B N 1
ATOM 1733 C CA . SER B 1 41 ? 3.463 -6.215 8.484 1 87.06 41 SER B CA 1
ATOM 1734 C C . SER B 1 41 ? 2.277 -7.105 8.133 1 87.06 41 SER B C 1
ATOM 1736 O O . SER B 1 41 ? 2.082 -8.156 8.75 1 87.06 41 SER B O 1
ATOM 1738 N N . THR B 1 42 ? 1.525 -6.633 7.254 1 85.88 42 THR B N 1
ATOM 1739 C CA . THR B 1 42 ? 0.468 -7.441 6.656 1 85.88 42 THR B CA 1
ATOM 1740 C C . THR B 1 42 ? 1.029 -8.75 6.109 1 85.88 42 THR B C 1
ATOM 1742 O O . THR B 1 42 ? 0.317 -9.75 6.031 1 85.88 42 THR B O 1
ATOM 1745 N N . TYR B 1 43 ? 2.309 -8.734 5.777 1 92.38 43 TYR B N 1
ATOM 1746 C CA . TYR B 1 43 ? 2.992 -9.875 5.184 1 92.38 43 TYR B CA 1
ATOM 1747 C C . TYR B 1 43 ? 4.074 -10.406 6.113 1 92.38 43 TYR B C 1
ATOM 1749 O O . TYR B 1 43 ? 5.25 -10.469 5.738 1 92.38 43 TYR B O 1
ATOM 1757 N N . TYR B 1 44 ? 3.66 -10.961 7.285 1 90.25 44 TYR B N 1
ATOM 1758 C CA . TYR B 1 44 ? 4.574 -11.367 8.352 1 90.25 44 TYR B CA 1
ATOM 1759 C C . TYR B 1 44 ? 5.559 -12.422 7.852 1 90.25 44 TYR B C 1
ATOM 1761 O O . TYR B 1 44 ? 6.773 -12.266 8 1 90.25 44 TYR B O 1
ATOM 1769 N N . ASP B 1 45 ? 5.031 -13.516 7.25 1 93 45 ASP B N 1
ATOM 1770 C CA . ASP B 1 45 ? 5.891 -14.609 6.812 1 93 45 ASP B CA 1
ATOM 1771 C C . ASP B 1 45 ? 6.867 -14.148 5.73 1 93 45 ASP B C 1
ATOM 1773 O O . ASP B 1 45 ? 8.047 -14.492 5.766 1 93 45 ASP B O 1
ATOM 1777 N N . LEU B 1 46 ? 6.344 -13.375 4.812 1 96.31 46 LEU B N 1
ATOM 1778 C CA . LEU B 1 46 ? 7.207 -12.844 3.762 1 96.31 46 LEU B CA 1
ATOM 1779 C C . LEU B 1 46 ? 8.289 -11.945 4.348 1 96.31 46 LEU B C 1
ATOM 1781 O O . LEU B 1 46 ? 9.438 -11.984 3.91 1 96.31 46 LEU B O 1
ATOM 1785 N N . CYS B 1 47 ? 7.898 -11.141 5.301 1 97.06 47 CYS B N 1
ATOM 1786 C CA . CYS B 1 47 ? 8.828 -10.242 5.984 1 97.06 47 CYS B CA 1
ATOM 1787 C C . CYS B 1 47 ? 9.945 -11.023 6.66 1 97.06 47 CYS B C 1
ATOM 1789 O O . CYS B 1 47 ? 11.125 -10.742 6.441 1 97.06 47 CYS B O 1
ATOM 1791 N N . THR B 1 48 ? 9.594 -12.062 7.453 1 96.25 48 THR B N 1
ATOM 1792 C CA . THR B 1 48 ? 10.562 -12.867 8.18 1 96.25 48 THR B CA 1
ATOM 1793 C C . THR B 1 48 ? 11.477 -13.617 7.219 1 96.25 48 THR B C 1
ATOM 1795 O O . THR B 1 48 ? 12.695 -13.656 7.406 1 96.25 48 THR B O 1
ATOM 1798 N N . ASP B 1 49 ? 10.898 -14.164 6.148 1 97.12 49 ASP B N 1
ATOM 1799 C CA . ASP B 1 49 ? 11.672 -14.906 5.156 1 97.12 49 ASP B CA 1
ATOM 1800 C C . ASP B 1 49 ? 12.648 -13.992 4.426 1 97.12 49 ASP B C 1
ATOM 1802 O O . ASP B 1 49 ? 13.789 -14.375 4.164 1 97.12 49 ASP B O 1
ATOM 1806 N N . THR B 1 50 ? 12.18 -12.805 4.047 1 97.44 50 THR B N 1
ATOM 1807 C CA . THR B 1 50 ? 12.992 -11.844 3.301 1 97.44 50 THR B CA 1
ATOM 1808 C C . THR B 1 50 ? 14.234 -11.453 4.094 1 97.44 50 THR B C 1
ATOM 1810 O O . THR B 1 50 ? 15.344 -11.477 3.559 1 97.44 50 THR B O 1
ATOM 1813 N N . PHE B 1 51 ? 14.094 -11.148 5.332 1 97.25 51 PHE B N 1
ATOM 1814 C CA . PHE B 1 51 ? 15.219 -10.68 6.129 1 97.25 51 PHE B CA 1
ATOM 1815 C C . PHE B 1 51 ? 16.094 -11.852 6.574 1 97.25 51 PHE B C 1
ATOM 1817 O O . PHE B 1 51 ? 17.312 -11.711 6.695 1 97.25 51 PHE B O 1
ATOM 1824 N N . ALA B 1 52 ? 15.508 -13.016 6.805 1 95 52 ALA B N 1
ATOM 1825 C CA . ALA B 1 52 ? 16.281 -14.195 7.207 1 95 52 ALA B CA 1
ATOM 1826 C C . ALA B 1 52 ? 17.188 -14.672 6.078 1 95 52 ALA B C 1
ATOM 1828 O O . ALA B 1 52 ? 18.266 -15.219 6.328 1 95 52 ALA B O 1
ATOM 1829 N N . SER B 1 53 ? 16.766 -14.43 4.852 1 95.56 53 SER B N 1
ATOM 1830 C CA . SER B 1 53 ? 17.484 -14.984 3.711 1 95.56 53 SER B CA 1
ATOM 1831 C C . SER B 1 53 ? 18.594 -14.047 3.234 1 95.56 53 SER B C 1
ATOM 1833 O O . SER B 1 53 ? 19.375 -14.406 2.361 1 95.56 53 SER B O 1
ATOM 1835 N N . ASP B 1 54 ? 18.578 -12.875 3.693 1 96.31 54 ASP B N 1
ATOM 1836 C CA . ASP B 1 54 ? 19.578 -11.898 3.26 1 96.31 54 ASP B CA 1
ATOM 1837 C C . ASP B 1 54 ? 20.656 -11.711 4.316 1 96.31 54 ASP B C 1
ATOM 1839 O O . ASP B 1 54 ? 20.391 -11.211 5.41 1 96.31 54 ASP B O 1
ATOM 1843 N N . ASN B 1 55 ? 21.938 -11.922 4.062 1 93.94 55 ASN B N 1
ATOM 1844 C CA . ASN B 1 55 ? 23.062 -11.898 5.004 1 93.94 55 ASN B CA 1
ATOM 1845 C C . ASN B 1 55 ? 23.328 -10.484 5.512 1 93.94 55 ASN B C 1
ATOM 1847 O O . ASN B 1 55 ? 23.922 -10.305 6.574 1 93.94 55 ASN B O 1
ATOM 1851 N N . ARG B 1 56 ? 22.859 -9.578 4.84 1 95.62 56 ARG B N 1
ATOM 1852 C CA . ARG B 1 56 ? 23.094 -8.195 5.254 1 95.62 56 ARG B CA 1
ATOM 1853 C C . ARG B 1 56 ? 22.25 -7.832 6.465 1 95.62 56 ARG B C 1
ATOM 1855 O O . ARG B 1 56 ? 22.516 -6.84 7.145 1 95.62 56 ARG B O 1
ATOM 1862 N N . THR B 1 57 ? 21.203 -8.641 6.707 1 94.88 57 THR B N 1
ATOM 1863 C CA . THR B 1 57 ? 20.219 -8.344 7.742 1 94.88 57 THR B CA 1
ATOM 1864 C C . THR B 1 57 ? 20.875 -8.234 9.109 1 94.88 57 THR B C 1
ATOM 1866 O O . THR B 1 57 ? 20.5 -7.398 9.93 1 94.88 57 THR B O 1
ATOM 1869 N N . SER B 1 58 ? 21.859 -9.055 9.438 1 89.31 58 SER B N 1
ATOM 1870 C CA . SER B 1 58 ? 22.453 -9.148 10.766 1 89.31 58 SER B CA 1
ATOM 1871 C C . SER B 1 58 ? 23.078 -7.816 11.188 1 89.31 58 SER B C 1
ATOM 1873 O O . SER B 1 58 ? 23.156 -7.512 12.375 1 89.31 58 SER B O 1
ATOM 1875 N N . THR B 1 59 ? 23.453 -6.934 10.242 1 89.88 59 THR B N 1
ATOM 1876 C CA . THR B 1 59 ? 24.125 -5.684 10.586 1 89.88 59 THR B CA 1
ATOM 1877 C C . THR B 1 59 ? 23.312 -4.488 10.094 1 89.88 59 THR B C 1
ATOM 1879 O O . THR B 1 59 ? 23.781 -3.35 10.141 1 89.88 59 THR B O 1
ATOM 1882 N N . ALA B 1 60 ? 22.141 -4.801 9.617 1 93.31 60 ALA B N 1
ATOM 1883 C CA . ALA B 1 60 ? 21.375 -3.74 8.969 1 93.31 60 ALA B CA 1
ATOM 1884 C C . ALA B 1 60 ? 20.672 -2.865 10 1 93.31 60 ALA B C 1
ATOM 1886 O O . ALA B 1 60 ? 20.094 -3.373 10.961 1 93.31 60 ALA B O 1
ATOM 1887 N N . ASP B 1 61 ? 20.812 -1.567 9.844 1 92.19 61 ASP B N 1
ATOM 1888 C CA . ASP B 1 61 ? 19.922 -0.646 10.523 1 92.19 61 ASP B CA 1
ATOM 1889 C C . ASP B 1 61 ? 18.625 -0.469 9.742 1 92.19 61 ASP B C 1
ATOM 1891 O O . ASP B 1 61 ? 18.328 -1.24 8.828 1 92.19 61 ASP B O 1
ATOM 1895 N N . LEU B 1 62 ? 17.828 0.509 10.047 1 94 62 LEU B N 1
ATOM 1896 C CA . LEU B 1 62 ? 16.531 0.705 9.383 1 94 62 LEU B CA 1
ATOM 1897 C C . LEU B 1 62 ? 16.734 0.98 7.898 1 94 62 LEU B C 1
ATOM 1899 O O . LEU B 1 62 ? 15.992 0.445 7.062 1 94 62 LEU B O 1
ATOM 1903 N N . SER B 1 63 ? 17.703 1.82 7.59 1 95 63 SER B N 1
ATOM 1904 C CA . SER B 1 63 ? 18 2.102 6.188 1 95 63 SER B CA 1
ATOM 1905 C C . SER B 1 63 ? 18.422 0.835 5.449 1 95 63 SER B C 1
ATOM 1907 O O . SER B 1 63 ? 18 0.613 4.309 1 95 63 SER B O 1
ATOM 1909 N N . GLY B 1 64 ? 19.25 0.069 6.113 1 96.38 64 GLY B N 1
ATOM 1910 C CA . GLY B 1 64 ? 19.672 -1.192 5.527 1 96.38 64 GLY B CA 1
ATOM 1911 C C . GLY B 1 64 ? 18.531 -2.162 5.297 1 96.38 64 GLY B C 1
ATOM 1912 O O . GLY B 1 64 ? 18.484 -2.83 4.262 1 96.38 64 GLY B O 1
ATOM 1913 N N . LEU B 1 65 ? 17.609 -2.248 6.223 1 97.31 65 LEU B N 1
ATOM 1914 C CA . LEU B 1 65 ? 16.438 -3.109 6.07 1 97.31 65 LEU B CA 1
ATOM 1915 C C . LEU B 1 65 ? 15.578 -2.658 4.895 1 97.31 65 LEU B C 1
ATOM 1917 O O . LEU B 1 65 ? 15.039 -3.488 4.16 1 97.31 65 LEU B O 1
ATOM 1921 N N . LEU B 1 66 ? 15.43 -1.366 4.73 1 97.75 66 LEU B N 1
ATOM 1922 C CA . LEU B 1 66 ? 14.68 -0.831 3.598 1 97.75 66 LEU B CA 1
ATOM 1923 C C . LEU B 1 66 ? 15.344 -1.214 2.277 1 97.75 66 LEU B C 1
ATOM 1925 O O . LEU B 1 66 ? 14.664 -1.623 1.333 1 97.75 66 LEU B O 1
ATOM 1929 N N . LEU B 1 67 ? 16.672 -1.132 2.23 1 98.5 67 LEU B N 1
ATOM 1930 C CA . LEU B 1 67 ? 17.406 -1.51 1.031 1 98.5 67 LEU B CA 1
ATOM 1931 C C . LEU B 1 67 ? 17.25 -2.998 0.739 1 98.5 67 LEU B C 1
ATOM 1933 O O . LEU B 1 67 ? 17.141 -3.398 -0.422 1 98.5 67 LEU B O 1
ATOM 1937 N N . ILE B 1 68 ? 17.203 -3.771 1.76 1 98.44 68 ILE B N 1
ATOM 1938 C CA . ILE B 1 68 ? 17.016 -5.207 1.591 1 98.44 68 ILE B CA 1
ATOM 1939 C C . ILE B 1 68 ? 15.625 -5.477 1.018 1 98.44 68 ILE B C 1
ATOM 1941 O O . ILE B 1 68 ? 15.469 -6.297 0.108 1 98.44 68 ILE B O 1
ATOM 1945 N N . SER B 1 69 ? 14.617 -4.828 1.529 1 98.44 69 SER B N 1
ATOM 1946 C CA . SER B 1 69 ? 13.266 -5 1 1 98.44 69 SER B CA 1
ATOM 1947 C C . SER B 1 69 ? 13.203 -4.625 -0.476 1 98.44 69 SER B C 1
ATOM 1949 O O . SER B 1 69 ? 12.625 -5.363 -1.284 1 98.44 69 SER B O 1
ATOM 1951 N N . ILE B 1 70 ? 13.789 -3.518 -0.866 1 98.81 70 ILE B N 1
ATOM 1952 C CA . ILE B 1 70 ? 13.789 -3.045 -2.246 1 98.81 70 ILE B CA 1
ATOM 1953 C C . ILE B 1 70 ? 14.531 -4.039 -3.133 1 98.81 70 ILE B C 1
ATOM 1955 O O . ILE B 1 70 ? 14.039 -4.422 -4.195 1 98.81 70 ILE B O 1
ATOM 1959 N N . SER B 1 71 ? 15.695 -4.438 -2.689 1 98.75 71 SER B N 1
ATOM 1960 C CA . SER B 1 71 ? 16.5 -5.344 -3.5 1 98.75 71 SER B CA 1
ATOM 1961 C C . SER B 1 71 ? 15.836 -6.707 -3.635 1 98.75 71 SER B C 1
ATOM 1963 O O . SER B 1 71 ? 15.953 -7.363 -4.676 1 98.75 71 SER B O 1
ATOM 1965 N N . SER B 1 72 ? 15.188 -7.168 -2.6 1 98.81 72 SER B N 1
ATOM 1966 C CA . SER B 1 72 ? 14.445 -8.422 -2.689 1 98.81 72 SER B CA 1
ATOM 1967 C C . SER B 1 72 ? 13.344 -8.344 -3.74 1 98.81 72 SER B C 1
ATOM 1969 O O . SER B 1 72 ? 13.094 -9.312 -4.461 1 98.81 72 SER B O 1
ATOM 1971 N N . ASN B 1 73 ? 12.664 -7.207 -3.777 1 98.88 73 ASN B N 1
ATOM 1972 C CA . ASN B 1 73 ? 11.656 -6.988 -4.805 1 98.88 73 ASN B CA 1
ATOM 1973 C C . ASN B 1 73 ? 12.266 -6.969 -6.199 1 98.88 73 ASN B C 1
ATOM 1975 O O . ASN B 1 73 ? 11.703 -7.547 -7.137 1 98.88 73 ASN B O 1
ATOM 1979 N N . MET B 1 74 ? 13.43 -6.344 -6.367 1 98.88 74 MET B N 1
ATOM 1980 C CA . MET B 1 74 ? 14.141 -6.344 -7.641 1 98.88 74 MET B CA 1
ATOM 1981 C C . MET B 1 74 ? 14.477 -7.766 -8.086 1 98.88 74 MET B C 1
ATOM 1983 O O . MET B 1 74 ? 14.258 -8.125 -9.242 1 98.88 74 MET B O 1
ATOM 1987 N N . ASN B 1 75 ? 14.953 -8.5 -7.164 1 98.62 75 ASN B N 1
ATOM 1988 C CA . ASN B 1 75 ? 15.32 -9.875 -7.48 1 98.62 75 ASN B CA 1
ATOM 1989 C C . ASN B 1 75 ? 14.102 -10.688 -7.93 1 98.62 75 ASN B C 1
ATOM 1991 O O . ASN B 1 75 ? 14.195 -11.469 -8.875 1 98.62 75 ASN B O 1
ATOM 1995 N N . LEU B 1 76 ? 13.031 -10.555 -7.219 1 98.75 76 LEU B N 1
ATOM 1996 C CA . LEU B 1 76 ? 11.797 -11.25 -7.57 1 98.75 76 LEU B CA 1
ATOM 1997 C C . LEU B 1 76 ? 11.375 -10.914 -8.992 1 98.75 76 LEU B C 1
ATOM 1999 O O . LEU B 1 76 ? 11.102 -11.812 -9.789 1 98.75 76 LEU B O 1
ATOM 2003 N N . LEU B 1 77 ? 11.367 -9.625 -9.305 1 98.81 77 LEU B N 1
ATOM 2004 C CA . LEU B 1 77 ? 10.875 -9.188 -10.609 1 98.81 77 LEU B CA 1
ATOM 2005 C C . LEU B 1 77 ? 11.867 -9.539 -11.711 1 98.81 77 LEU B C 1
ATOM 2007 O O . LEU B 1 77 ? 11.461 -9.883 -12.828 1 98.81 77 LEU B O 1
ATOM 2011 N N . GLU B 1 78 ? 13.133 -9.453 -11.422 1 98.62 78 GLU B N 1
ATOM 2012 C CA . GLU B 1 78 ? 14.148 -9.836 -12.398 1 98.62 78 GLU B CA 1
ATOM 2013 C C . GLU B 1 78 ? 14.047 -11.312 -12.758 1 98.62 78 GLU B C 1
ATOM 2015 O O . GLU B 1 78 ? 14.023 -11.672 -13.938 1 98.62 78 GLU B O 1
ATOM 2020 N N . ASN B 1 79 ? 13.984 -12.109 -11.742 1 98.25 79 ASN B N 1
ATOM 2021 C CA . ASN B 1 79 ? 13.859 -13.539 -11.992 1 98.25 79 ASN B CA 1
ATOM 2022 C C . ASN B 1 79 ? 12.609 -13.852 -12.82 1 98.25 79 ASN B C 1
ATOM 2024 O O . ASN B 1 79 ? 12.664 -14.664 -13.75 1 98.25 79 ASN B O 1
ATOM 2028 N N . THR B 1 80 ? 11.555 -13.219 -12.492 1 98.5 80 THR B N 1
ATOM 2029 C CA . THR B 1 80 ? 10.297 -13.461 -13.188 1 98.5 80 THR B CA 1
ATOM 2030 C C . THR B 1 80 ? 10.383 -13 -14.641 1 98.5 80 THR B C 1
ATOM 2032 O O . THR B 1 80 ? 9.977 -13.719 -15.555 1 98.5 80 THR B O 1
ATOM 2035 N N . THR B 1 81 ? 10.914 -11.812 -14.844 1 97.88 81 THR B N 1
ATOM 2036 C CA . THR B 1 81 ? 10.984 -11.188 -16.156 1 97.88 81 THR B CA 1
ATOM 2037 C C . THR B 1 81 ? 11.969 -11.93 -17.062 1 97.88 81 THR B C 1
ATOM 2039 O O . THR B 1 81 ? 11.711 -12.109 -18.25 1 97.88 81 THR B O 1
ATOM 2042 N N . VAL B 1 82 ? 13.031 -12.352 -16.562 1 96.19 82 VAL B N 1
ATOM 2043 C CA . VAL B 1 82 ? 14.125 -12.883 -17.359 1 96.19 82 VAL B CA 1
ATOM 2044 C C . VAL B 1 82 ? 13.961 -14.398 -17.516 1 96.19 82 VAL B C 1
ATOM 2046 O O . VAL B 1 82 ? 14.289 -14.953 -18.578 1 96.19 82 VAL B O 1
ATOM 2049 N N . HIS B 1 83 ? 13.367 -15.047 -16.547 1 95.25 83 HIS B N 1
ATOM 2050 C CA . HIS B 1 83 ? 13.391 -16.5 -16.594 1 95.25 83 HIS B CA 1
ATOM 2051 C C . HIS B 1 83 ? 11.977 -17.078 -16.641 1 95.25 83 HIS B C 1
ATOM 2053 O O . HIS B 1 83 ? 11.633 -17.828 -17.547 1 95.25 83 HIS B O 1
ATOM 2059 N N . ARG B 1 84 ? 11.164 -16.672 -15.758 1 97.88 84 ARG B N 1
ATOM 2060 C CA . ARG B 1 84 ? 9.883 -17.359 -15.602 1 97.88 84 ARG B CA 1
ATOM 2061 C C . ARG B 1 84 ? 8.953 -17.062 -16.766 1 97.88 84 ARG B C 1
ATOM 2063 O O . ARG B 1 84 ? 8.406 -17.969 -17.391 1 97.88 84 ARG B O 1
ATOM 2070 N N . ILE B 1 85 ? 8.789 -15.797 -17.141 1 98.31 85 ILE B N 1
ATOM 2071 C CA . ILE B 1 85 ? 7.805 -15.391 -18.141 1 98.31 85 ILE B CA 1
ATOM 2072 C C . ILE B 1 85 ? 8.203 -15.938 -19.516 1 98.31 85 ILE B C 1
ATOM 2074 O O . ILE B 1 85 ? 7.391 -16.547 -20.203 1 98.31 85 ILE B O 1
ATOM 2078 N N . PRO B 1 86 ? 9.461 -15.773 -19.938 1 97.5 86 PRO B N 1
ATOM 2079 C CA . PRO B 1 86 ? 9.828 -16.359 -21.234 1 97.5 86 PRO B CA 1
ATOM 2080 C C . PRO B 1 86 ? 9.57 -17.859 -21.297 1 97.5 86 PRO B C 1
ATOM 2082 O O . PRO B 1 86 ? 9.141 -18.375 -22.344 1 97.5 86 PRO B O 1
ATOM 2085 N N . GLY B 1 87 ? 9.75 -18.562 -20.219 1 97.38 87 GLY B N 1
ATOM 2086 C CA . GLY B 1 87 ? 9.461 -19.984 -20.188 1 97.38 87 GLY B CA 1
ATOM 2087 C C . GLY B 1 87 ? 7.992 -20.312 -20.375 1 97.38 87 GLY B C 1
ATOM 2088 O O . GLY B 1 87 ? 7.641 -21.234 -21.109 1 97.38 87 GLY B O 1
ATOM 2089 N N . ILE B 1 88 ? 7.152 -19.562 -19.781 1 97.75 88 ILE B N 1
ATOM 2090 C CA . ILE B 1 88 ? 5.711 -19.781 -19.859 1 97.75 88 ILE B CA 1
ATOM 2091 C C . ILE B 1 88 ? 5.211 -19.422 -21.266 1 97.75 88 ILE B C 1
ATOM 2093 O O . ILE B 1 88 ? 4.359 -20.125 -21.812 1 97.75 88 ILE B O 1
ATOM 2097 N N . LEU B 1 89 ? 5.754 -18.328 -21.781 1 97.06 89 LEU B N 1
ATOM 2098 C CA . LEU B 1 89 ? 5.328 -17.859 -23.094 1 97.06 89 LEU B CA 1
ATOM 2099 C C . LEU B 1 89 ? 5.551 -18.922 -24.156 1 97.06 89 LEU B C 1
ATOM 2101 O O . LEU B 1 89 ? 4.766 -19.031 -25.109 1 97.06 89 LEU B O 1
ATOM 2105 N N . LYS B 1 90 ? 6.559 -19.688 -23.984 1 96 90 LYS B N 1
ATOM 2106 C CA . LYS B 1 90 ? 6.863 -20.75 -24.938 1 96 90 LYS B CA 1
ATOM 2107 C C . LYS B 1 90 ? 5.809 -21.859 -24.891 1 96 90 LYS B C 1
ATOM 2109 O O . LYS B 1 90 ? 5.617 -22.578 -25.875 1 96 90 LYS B O 1
ATOM 2114 N N . MET B 1 91 ? 5.07 -21.938 -23.812 1 95.56 91 MET B N 1
ATOM 2115 C CA . MET B 1 91 ? 4.129 -23.031 -23.609 1 95.56 91 MET B CA 1
ATOM 2116 C C . MET B 1 91 ? 2.701 -22.594 -23.906 1 95.56 91 MET B C 1
ATOM 2118 O O . MET B 1 91 ? 1.806 -23.422 -24.078 1 95.56 91 MET B O 1
ATOM 2122 N N . LEU B 1 92 ? 2.494 -21.312 -23.922 1 93.69 92 LEU B N 1
ATOM 2123 C CA . LEU B 1 92 ? 1.152 -20.797 -24.156 1 93.69 92 LEU B CA 1
ATOM 2124 C C . LEU B 1 92 ? 0.81 -20.828 -25.641 1 93.69 92 LEU B C 1
ATOM 2126 O O . LEU B 1 92 ? 1.668 -20.562 -26.5 1 93.69 92 LEU B O 1
ATOM 2130 N N . ASN B 1 93 ? -0.466 -21.156 -25.891 1 91.38 93 ASN B N 1
ATOM 2131 C CA . ASN B 1 93 ? -0.907 -21.234 -27.281 1 91.38 93 ASN B CA 1
ATOM 2132 C C . ASN B 1 93 ? -1.88 -20.094 -27.609 1 91.38 93 ASN B C 1
ATOM 2134 O O . ASN B 1 93 ? -1.913 -19.625 -28.75 1 91.38 93 ASN B O 1
ATOM 2138 N N . ASP B 1 94 ? -2.574 -19.625 -26.656 1 92.12 94 ASP B N 1
ATOM 2139 C CA . ASP B 1 94 ? -3.572 -18.594 -26.891 1 92.12 94 ASP B CA 1
ATOM 2140 C C . ASP B 1 94 ? -2.914 -17.219 -27.047 1 92.12 94 ASP B C 1
ATOM 2142 O O . ASP B 1 94 ? -2.146 -16.797 -26.172 1 92.12 94 ASP B O 1
ATOM 2146 N N . THR B 1 95 ? -3.223 -16.531 -28.125 1 93.5 95 THR B N 1
ATOM 2147 C CA . THR B 1 95 ? -2.596 -15.258 -28.469 1 93.5 95 THR B CA 1
ATOM 2148 C C . THR B 1 95 ? -2.938 -14.188 -27.422 1 93.5 95 THR B C 1
ATOM 2150 O O . THR B 1 95 ? -2.104 -13.344 -27.094 1 93.5 95 THR B O 1
ATOM 2153 N N . GLN B 1 96 ? -4.133 -14.234 -26.938 1 92.62 96 GLN B N 1
ATOM 2154 C CA . GLN B 1 96 ? -4.539 -13.25 -25.938 1 92.62 96 GLN B CA 1
ATOM 2155 C C . GLN B 1 96 ? -3.832 -13.484 -24.609 1 92.62 96 GLN B C 1
ATOM 2157 O O . GLN B 1 96 ? -3.453 -12.531 -23.922 1 92.62 96 GLN B O 1
ATOM 2162 N N . ASP B 1 97 ? -3.592 -14.703 -24.328 1 92 97 ASP B N 1
ATOM 2163 C CA . ASP B 1 97 ? -2.875 -15.039 -23.109 1 92 97 ASP B CA 1
ATOM 2164 C C . ASP B 1 97 ? -1.409 -14.617 -23.203 1 92 97 ASP B C 1
ATOM 2166 O O . ASP B 1 97 ? -0.84 -14.125 -22.219 1 92 97 ASP B O 1
ATOM 2170 N N . LYS B 1 98 ? -0.889 -14.852 -24.344 1 95.19 98 LYS B N 1
ATOM 2171 C CA . LYS B 1 98 ? 0.495 -14.43 -24.547 1 95.19 98 LYS B CA 1
ATOM 2172 C C . LYS B 1 98 ? 0.641 -12.922 -24.422 1 95.19 98 LYS B C 1
ATOM 2174 O O . LYS B 1 98 ? 1.578 -12.438 -23.781 1 95.19 98 LYS B O 1
ATOM 2179 N N . ALA B 1 99 ? -0.268 -12.195 -24.984 1 95.12 99 ALA B N 1
ATOM 2180 C CA . ALA B 1 99 ? -0.223 -10.734 -24.953 1 95.12 99 ALA B CA 1
ATOM 2181 C C . ALA B 1 99 ? -0.343 -10.219 -23.516 1 95.12 99 ALA B C 1
ATOM 2183 O O . ALA B 1 99 ? 0.347 -9.273 -23.141 1 95.12 99 ALA B O 1
ATOM 2184 N N . ARG B 1 100 ? -1.188 -10.844 -22.719 1 95.19 100 ARG B N 1
ATOM 2185 C CA . ARG B 1 100 ? -1.362 -10.438 -21.328 1 95.19 100 ARG B CA 1
ATOM 2186 C C . ARG B 1 100 ? -0.074 -10.633 -20.531 1 95.19 100 ARG B C 1
ATOM 2188 O O . ARG B 1 100 ? 0.336 -9.75 -19.781 1 95.19 100 ARG B O 1
ATOM 2195 N N . LEU B 1 101 ? 0.483 -11.766 -20.766 1 96.88 101 LEU B N 1
ATOM 2196 C CA . LEU B 1 101 ? 1.708 -12.07 -20.031 1 96.88 101 LEU B CA 1
ATOM 2197 C C . LEU B 1 101 ? 2.854 -11.18 -20.5 1 96.88 101 LEU B C 1
ATOM 2199 O O . LEU B 1 101 ? 3.695 -10.773 -19.688 1 96.88 101 LEU B O 1
ATOM 2203 N N . GLN B 1 102 ? 2.926 -10.867 -21.766 1 97.25 102 GLN B N 1
ATOM 2204 C CA . GLN B 1 102 ? 3.939 -9.961 -22.281 1 97.25 102 GLN B CA 1
ATOM 2205 C C . GLN B 1 102 ? 3.75 -8.547 -21.734 1 97.25 102 GLN B C 1
ATOM 2207 O O . GLN B 1 102 ? 4.727 -7.844 -21.469 1 97.25 102 GLN B O 1
ATOM 2212 N N . ASN B 1 103 ? 2.518 -8.148 -21.609 1 96.38 103 ASN B N 1
ATOM 2213 C CA . ASN B 1 103 ? 2.248 -6.859 -20.969 1 96.38 103 ASN B CA 1
ATOM 2214 C C . ASN B 1 103 ? 2.74 -6.828 -19.531 1 96.38 103 ASN B C 1
ATOM 2216 O O . ASN B 1 103 ? 3.312 -5.832 -19.078 1 96.38 103 ASN B O 1
ATOM 2220 N N . CYS B 1 104 ? 2.551 -7.934 -18.859 1 97.62 104 CYS B N 1
ATOM 2221 C CA . CYS B 1 104 ? 3.064 -8.031 -17.5 1 97.62 104 CYS B CA 1
ATOM 2222 C C . CYS B 1 104 ? 4.586 -7.949 -17.484 1 97.62 104 CYS B C 1
ATOM 2224 O O . CYS B 1 104 ? 5.164 -7.281 -16.625 1 97.62 104 CYS B O 1
ATOM 2226 N N . GLN B 1 105 ? 5.168 -8.609 -18.422 1 98.19 105 GLN B N 1
ATOM 2227 C CA . GLN B 1 105 ? 6.625 -8.555 -18.516 1 98.19 105 GLN B CA 1
ATOM 2228 C C . GLN B 1 105 ? 7.105 -7.113 -18.688 1 98.19 105 GLN B C 1
ATOM 2230 O O . GLN B 1 105 ? 8.07 -6.695 -18.047 1 98.19 105 GLN B O 1
ATOM 2235 N N . THR B 1 106 ? 6.457 -6.395 -19.516 1 98.19 106 THR B N 1
ATOM 2236 C CA . THR B 1 106 ? 6.797 -5 -19.781 1 98.19 106 THR B CA 1
ATOM 2237 C C . THR B 1 106 ? 6.598 -4.156 -18.516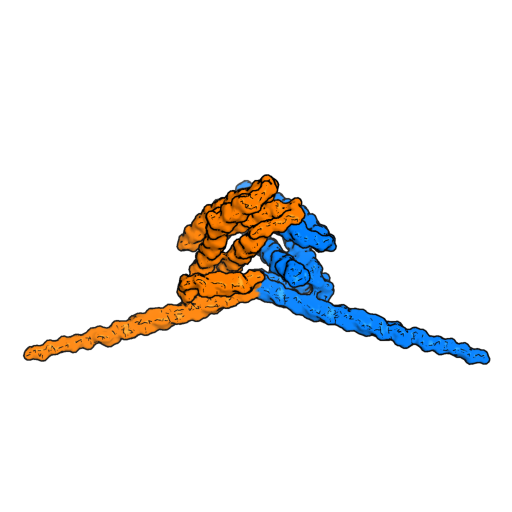 1 98.19 106 THR B C 1
ATOM 2239 O O . THR B 1 106 ? 7.445 -3.328 -18.188 1 98.19 106 THR B O 1
ATOM 2242 N N . ASP B 1 107 ? 5.516 -4.363 -17.828 1 98.06 107 ASP B N 1
ATOM 2243 C CA . ASP B 1 107 ? 5.254 -3.645 -16.594 1 98.06 107 ASP B CA 1
ATOM 2244 C C . ASP B 1 107 ? 6.336 -3.928 -15.555 1 98.06 107 ASP B C 1
ATOM 2246 O O . ASP B 1 107 ? 6.781 -3.018 -14.852 1 98.06 107 ASP B O 1
ATOM 2250 N N . PHE B 1 108 ? 6.762 -5.18 -15.492 1 98.69 108 PHE B N 1
ATOM 2251 C CA . PHE B 1 108 ? 7.781 -5.555 -14.516 1 98.69 108 PHE B CA 1
ATOM 2252 C C . PHE B 1 108 ? 9.125 -4.934 -14.875 1 98.69 108 PHE B C 1
ATOM 2254 O O . PHE B 1 108 ? 9.898 -4.57 -13.992 1 98.69 108 PHE B O 1
ATOM 2261 N N . ILE B 1 109 ? 9.414 -4.777 -16.156 1 98.56 109 ILE B N 1
ATOM 2262 C CA . ILE B 1 109 ? 10.648 -4.125 -16.594 1 98.56 109 ILE B CA 1
ATOM 2263 C C . ILE B 1 109 ? 10.633 -2.664 -16.141 1 98.56 109 ILE B C 1
ATOM 2265 O O . ILE B 1 109 ? 11.641 -2.158 -15.633 1 98.56 109 ILE B O 1
ATOM 2269 N N . TYR B 1 110 ? 9.523 -1.999 -16.25 1 98.44 110 TYR B N 1
ATOM 2270 C CA . TYR B 1 110 ? 9.398 -0.625 -15.781 1 98.44 110 TYR B CA 1
ATOM 2271 C C . TYR B 1 110 ? 9.531 -0.552 -14.266 1 98.44 110 TYR B C 1
ATOM 2273 O O . TYR B 1 110 ? 10.203 0.335 -13.734 1 98.44 110 TYR B O 1
ATOM 2281 N N . ALA B 1 111 ? 8.859 -1.507 -13.602 1 98.69 111 ALA B N 1
ATOM 2282 C CA . ALA B 1 111 ? 8.945 -1.551 -12.141 1 98.69 111 ALA B CA 1
ATOM 2283 C C . ALA B 1 111 ? 10.391 -1.75 -11.688 1 98.69 111 ALA B C 1
ATOM 2285 O O . ALA B 1 111 ? 10.836 -1.121 -10.727 1 98.69 111 ALA B O 1
ATOM 2286 N N . LEU B 1 112 ? 11.125 -2.568 -12.398 1 98.75 112 LEU B N 1
ATOM 2287 C CA . LEU B 1 112 ? 12.531 -2.822 -12.086 1 98.75 112 LEU B CA 1
ATOM 2288 C C . LEU B 1 112 ? 13.352 -1.544 -12.211 1 98.75 112 LEU B C 1
ATOM 2290 O O . LEU B 1 112 ? 14.219 -1.277 -11.375 1 98.75 112 LEU B O 1
ATOM 2294 N N . GLY B 1 113 ? 13.133 -0.845 -13.242 1 98.62 113 GLY B N 1
ATOM 2295 C CA . GLY B 1 113 ? 13.805 0.434 -13.391 1 98.62 113 GLY B CA 1
ATOM 2296 C C . GLY B 1 113 ? 13.547 1.383 -12.242 1 98.62 113 GLY B C 1
ATOM 2297 O O . GLY B 1 113 ? 14.477 2.018 -11.734 1 98.62 113 GLY B O 1
ATOM 2298 N N . LYS B 1 114 ? 12.312 1.494 -11.773 1 98.69 114 LYS B N 1
ATOM 2299 C CA . LYS B 1 114 ? 11.945 2.348 -10.641 1 98.69 114 LYS B CA 1
ATOM 2300 C C . LYS B 1 114 ? 12.586 1.853 -9.352 1 98.69 114 LYS B C 1
ATOM 2302 O O . LYS B 1 114 ? 13.047 2.652 -8.531 1 98.69 114 LYS B O 1
ATOM 2307 N N . LEU B 1 115 ? 12.594 0.537 -9.164 1 98.88 115 LEU B N 1
ATOM 2308 C CA . LEU B 1 115 ? 13.172 -0.029 -7.949 1 98.88 115 LEU B CA 1
ATOM 2309 C C . LEU B 1 115 ? 14.68 0.211 -7.902 1 98.88 115 LEU B C 1
ATOM 2311 O O . LEU B 1 115 ? 15.242 0.472 -6.836 1 98.88 115 LEU B O 1
ATOM 2315 N N . SER B 1 116 ? 15.32 0.091 -9.055 1 98.81 116 SER B N 1
ATOM 2316 C CA . SER B 1 116 ? 16.75 0.378 -9.117 1 98.81 116 SER B CA 1
ATOM 2317 C C . SER B 1 116 ? 17.047 1.82 -8.719 1 98.81 116 SER B C 1
ATOM 2319 O O . SER B 1 116 ? 17.969 2.08 -7.941 1 98.81 116 SER B O 1
ATOM 2321 N N . ALA B 1 117 ? 16.266 2.709 -9.234 1 98.75 117 ALA B N 1
ATOM 2322 C CA . ALA B 1 117 ? 16.406 4.113 -8.867 1 98.75 117 ALA B CA 1
ATOM 2323 C C . ALA B 1 117 ? 16.078 4.332 -7.391 1 98.75 117 ALA B C 1
ATOM 2325 O O . ALA B 1 117 ? 16.719 5.145 -6.719 1 98.75 117 ALA B O 1
ATOM 2326 N N . ALA B 1 118 ? 15.078 3.65 -6.887 1 98.5 118 ALA B N 1
ATOM 2327 C CA . ALA B 1 118 ? 14.695 3.756 -5.48 1 98.5 118 ALA B CA 1
ATOM 2328 C C . ALA B 1 118 ? 15.828 3.281 -4.57 1 98.5 118 ALA B C 1
ATOM 2330 O O . ALA B 1 118 ? 16.078 3.875 -3.518 1 98.5 118 ALA B O 1
ATOM 2331 N N . TYR B 1 119 ? 16.469 2.197 -4.988 1 98.69 119 TYR B N 1
ATOM 2332 C CA . TYR B 1 119 ? 17.594 1.666 -4.227 1 98.69 119 TYR B CA 1
ATOM 2333 C C . TYR B 1 119 ? 18.688 2.709 -4.082 1 98.69 119 TYR B C 1
ATOM 2335 O O . TYR B 1 119 ? 19.219 2.916 -2.988 1 98.69 119 TYR B O 1
ATOM 2343 N N . LEU B 1 120 ? 18.969 3.359 -5.16 1 98.62 120 LEU B N 1
ATOM 2344 C CA . LEU B 1 120 ? 20.016 4.379 -5.164 1 98.62 120 LEU B CA 1
ATOM 2345 C C . LEU B 1 120 ? 19.609 5.582 -4.324 1 98.62 120 LEU B C 1
ATOM 2347 O O . LEU B 1 120 ? 20.406 6.094 -3.531 1 98.62 120 LEU B O 1
ATOM 2351 N N . ALA B 1 121 ? 18.406 6.02 -4.488 1 97.12 121 ALA B N 1
ATOM 2352 C CA . ALA B 1 121 ? 17.922 7.152 -3.711 1 97.12 121 ALA B CA 1
ATOM 2353 C C . ALA B 1 121 ? 17.953 6.852 -2.215 1 97.12 121 ALA B C 1
ATOM 2355 O O . ALA B 1 121 ? 18.375 7.684 -1.414 1 97.12 121 ALA B O 1
ATOM 2356 N N . THR B 1 122 ? 17.547 5.672 -1.875 1 97.38 122 THR B N 1
ATOM 2357 C CA . THR B 1 122 ? 17.531 5.25 -0.479 1 97.38 122 THR B CA 1
ATOM 2358 C C . THR B 1 122 ? 18.953 5.148 0.068 1 97.38 122 THR B C 1
ATOM 2360 O O . THR B 1 122 ? 19.203 5.539 1.208 1 97.38 122 THR B O 1
ATOM 2363 N N . GLY B 1 123 ? 19.797 4.594 -0.729 1 97.06 123 GLY B N 1
ATOM 2364 C CA . GLY B 1 123 ? 21.203 4.512 -0.339 1 97.06 123 GLY B CA 1
ATOM 2365 C C . GLY B 1 123 ? 21.812 5.863 -0.055 1 97.06 123 GLY B C 1
ATOM 2366 O O . GLY B 1 123 ? 22.734 5.977 0.763 1 97.06 123 GLY B O 1
ATOM 2367 N N . SER B 1 124 ? 21.312 6.859 -0.661 1 96.94 124 SER B N 1
ATOM 2368 C CA . SER B 1 124 ? 21.797 8.219 -0.458 1 96.94 124 SER B CA 1
ATOM 2369 C C . SER B 1 124 ? 20.969 8.953 0.592 1 96.94 124 SER B C 1
ATOM 2371 O O . SER B 1 124 ? 21.031 10.18 0.698 1 96.94 124 SER B O 1
ATOM 2373 N N . LYS B 1 125 ? 20.062 8.273 1.227 1 95.19 125 LYS B N 1
ATOM 2374 C CA . LYS B 1 125 ? 19.219 8.734 2.332 1 95.19 125 LYS B CA 1
ATOM 2375 C C . LYS B 1 125 ? 18.172 9.734 1.853 1 95.19 125 LYS B C 1
ATOM 2377 O O . LYS B 1 125 ? 17.672 10.539 2.637 1 95.19 125 LYS B O 1
ATOM 2382 N N . ASN B 1 126 ? 17.953 9.758 0.59 1 93.69 126 ASN B N 1
ATOM 2383 C CA . ASN B 1 126 ? 16.797 10.469 0.069 1 93.69 126 ASN B CA 1
ATOM 2384 C C . ASN B 1 126 ? 15.531 9.617 0.155 1 93.69 126 ASN B C 1
ATOM 2386 O O . ASN B 1 126 ? 15.008 9.172 -0.867 1 93.69 126 ASN B O 1
ATOM 2390 N N . TYR B 1 127 ? 14.984 9.477 1.308 1 92.88 127 TYR B N 1
ATOM 2391 C CA . TYR B 1 127 ? 13.891 8.555 1.599 1 92.88 127 TYR B CA 1
ATOM 2392 C C . TYR B 1 127 ? 12.602 9 0.906 1 92.88 127 TYR B C 1
ATOM 2394 O O . TYR B 1 127 ? 11.789 8.164 0.51 1 92.88 127 TYR B O 1
ATOM 2402 N N . ARG B 1 128 ? 12.492 10.234 0.777 1 88.12 128 ARG B N 1
ATOM 2403 C CA . ARG B 1 128 ? 11.305 10.734 0.094 1 88.12 128 ARG B CA 1
ATOM 2404 C C . ARG B 1 128 ? 11.266 10.266 -1.356 1 88.12 128 ARG B C 1
ATOM 2406 O O . ARG B 1 128 ? 10.242 9.766 -1.826 1 88.12 128 ARG B O 1
ATOM 2413 N N . GLU B 1 129 ? 12.359 10.469 -2.029 1 90.69 129 GLU B N 1
ATOM 2414 C CA . GLU B 1 129 ? 12.438 10.008 -3.412 1 90.69 129 GLU B CA 1
ATOM 2415 C C . GLU B 1 129 ? 12.344 8.492 -3.49 1 90.69 129 GLU B C 1
ATOM 2417 O O . GLU B 1 129 ? 11.711 7.945 -4.395 1 90.69 129 GLU B O 1
ATOM 2422 N N . GLY B 1 130 ? 12.984 7.809 -2.57 1 94.44 130 GLY B N 1
ATOM 2423 C CA . GLY B 1 130 ? 12.867 6.359 -2.504 1 94.44 130 GLY B CA 1
ATOM 2424 C C . GLY B 1 130 ? 11.43 5.887 -2.373 1 94.44 130 GLY B C 1
ATOM 2425 O O . GLY B 1 130 ? 11.016 4.957 -3.062 1 94.44 130 GLY B O 1
ATOM 2426 N N . LYS B 1 131 ? 10.711 6.535 -1.542 1 93 131 LYS B N 1
ATOM 2427 C CA . LYS B 1 131 ? 9.305 6.215 -1.348 1 93 131 LYS B CA 1
ATOM 2428 C C . LYS B 1 131 ? 8.516 6.402 -2.641 1 93 131 LYS B C 1
ATOM 2430 O O . LYS B 1 131 ? 7.723 5.539 -3.023 1 93 131 LYS B O 1
ATOM 2435 N N . ASN B 1 132 ? 8.711 7.527 -3.299 1 89.88 132 ASN B N 1
ATOM 2436 C CA . ASN B 1 132 ? 7.992 7.812 -4.535 1 89.88 132 ASN B CA 1
ATOM 2437 C C . ASN B 1 132 ? 8.273 6.762 -5.605 1 89.88 132 ASN B C 1
ATOM 2439 O O . ASN B 1 132 ? 7.355 6.281 -6.27 1 89.88 132 ASN B O 1
ATOM 2443 N N . LEU B 1 133 ? 9.5 6.422 -5.672 1 95.56 133 LEU B N 1
ATOM 2444 C CA . LEU B 1 133 ? 9.922 5.492 -6.715 1 95.56 133 LEU B CA 1
ATOM 2445 C C . LEU B 1 133 ? 9.43 4.078 -6.418 1 95.56 133 LEU B C 1
ATOM 2447 O O . LEU B 1 133 ? 9.016 3.357 -7.328 1 95.56 133 LEU B O 1
ATOM 2451 N N . THR B 1 134 ? 9.414 3.656 -5.145 1 97.38 134 THR B N 1
ATOM 2452 C CA . THR B 1 134 ? 8.867 2.342 -4.816 1 97.38 134 THR B CA 1
ATOM 2453 C C . THR B 1 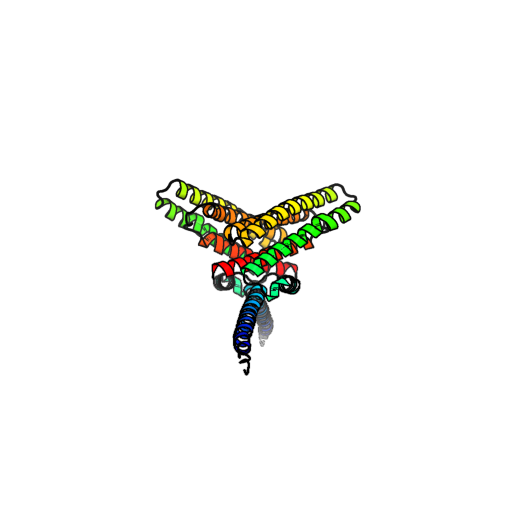134 ? 7.359 2.309 -5.035 1 97.38 134 THR B C 1
ATOM 2455 O O . THR B 1 134 ? 6.809 1.281 -5.43 1 97.38 134 THR B O 1
ATOM 2458 N N . THR B 1 135 ? 6.73 3.391 -4.793 1 93.81 135 THR B N 1
ATOM 2459 C CA . THR B 1 135 ? 5.297 3.484 -5.047 1 93.81 135 THR B CA 1
ATOM 2460 C C . THR B 1 135 ? 5.004 3.365 -6.539 1 93.81 135 THR B C 1
ATOM 2462 O O . THR B 1 135 ? 4.074 2.664 -6.941 1 93.81 135 THR B O 1
ATOM 2465 N N . ASP B 1 136 ? 5.824 4.02 -7.328 1 93.56 136 ASP B N 1
ATOM 2466 C CA . ASP B 1 136 ? 5.656 3.922 -8.773 1 93.56 136 ASP B CA 1
ATOM 2467 C C . ASP B 1 136 ? 5.84 2.482 -9.25 1 93.56 136 ASP B C 1
ATOM 2469 O O . ASP B 1 136 ? 5.129 2.025 -10.148 1 93.56 136 ASP B O 1
ATOM 2473 N N . ALA B 1 137 ? 6.797 1.861 -8.703 1 98.06 137 ALA B N 1
ATOM 2474 C CA . ALA B 1 137 ? 7.016 0.46 -9.047 1 98.06 137 ALA B CA 1
ATOM 2475 C C . ALA B 1 137 ? 5.816 -0.396 -8.656 1 98.06 137 ALA B C 1
ATOM 2477 O O . ALA B 1 137 ? 5.379 -1.252 -9.43 1 98.06 137 ALA B O 1
ATOM 2478 N N . TYR B 1 138 ? 5.312 -0.204 -7.496 1 97 138 TYR B N 1
ATOM 2479 C CA . TYR B 1 138 ? 4.141 -0.917 -7.008 1 97 138 TYR B CA 1
ATOM 2480 C C . TYR B 1 138 ? 2.969 -0.763 -7.969 1 97 138 TYR B C 1
ATOM 2482 O O . TYR B 1 138 ? 2.279 -1.737 -8.281 1 97 138 TYR B O 1
ATOM 2490 N N . LEU B 1 139 ? 2.832 0.45 -8.453 1 92.06 139 LEU B N 1
ATOM 2491 C CA . LEU B 1 139 ? 1.724 0.728 -9.359 1 92.06 139 LEU B CA 1
ATOM 2492 C C . LEU B 1 139 ? 1.879 -0.05 -10.664 1 92.06 139 LEU B C 1
ATOM 2494 O O . LEU B 1 139 ? 0.891 -0.519 -11.234 1 92.06 139 LEU B O 1
ATOM 2498 N N . LYS B 1 140 ? 3.072 -0.123 -11.109 1 95.56 140 LYS B N 1
ATOM 2499 C CA . LYS B 1 140 ? 3.301 -0.885 -12.336 1 95.56 140 LYS B CA 1
ATOM 2500 C C . LYS B 1 140 ? 3.016 -2.369 -12.117 1 95.56 140 LYS B C 1
ATOM 2502 O O . LYS B 1 140 ? 2.494 -3.041 -13.016 1 95.56 140 LYS B O 1
ATOM 2507 N N . VAL B 1 141 ? 3.324 -2.922 -10.992 1 97.19 141 VAL B N 1
ATOM 2508 C CA . VAL B 1 141 ? 3.045 -4.316 -10.664 1 97.19 141 VAL B CA 1
ATOM 2509 C C . VAL B 1 141 ? 1.536 -4.543 -10.609 1 97.19 141 VAL B C 1
ATOM 2511 O O . VAL B 1 141 ? 1.039 -5.57 -11.078 1 97.19 141 VAL B O 1
ATOM 2514 N N . LEU B 1 142 ? 0.862 -3.555 -10.109 1 93.19 142 LEU B N 1
ATOM 2515 C CA . LEU B 1 142 ? -0.59 -3.658 -10.016 1 93.19 142 LEU B CA 1
ATOM 2516 C C . LEU B 1 142 ? -1.224 -3.678 -11.406 1 93.19 142 LEU B C 1
ATOM 2518 O O . LEU B 1 142 ? -2.283 -4.277 -11.602 1 93.19 142 LEU B O 1
ATOM 2522 N N . GLU B 1 143 ? -0.61 -2.961 -12.305 1 92.69 143 GLU B N 1
ATOM 2523 C CA . GLU B 1 143 ? -1.132 -2.988 -13.672 1 92.69 143 GLU B CA 1
ATOM 2524 C C . GLU B 1 143 ? -1.164 -4.41 -14.227 1 92.69 143 GLU B C 1
ATOM 2526 O O . GLU B 1 143 ? -2.111 -4.793 -14.914 1 92.69 143 GLU B O 1
ATOM 2531 N N . CYS B 1 144 ? -0.165 -5.168 -13.914 1 94.75 144 CYS B N 1
ATOM 2532 C CA . CYS B 1 144 ? -0.164 -6.566 -14.328 1 94.75 144 CYS B CA 1
ATOM 2533 C C . CYS B 1 144 ? -1.328 -7.32 -13.695 1 94.75 144 CYS B C 1
ATOM 2535 O O . CYS B 1 144 ? -2.006 -8.102 -14.367 1 94.75 144 CYS B O 1
ATOM 2537 N N . GLU B 1 145 ? -1.5 -7.145 -12.438 1 89.81 145 GLU B N 1
ATOM 2538 C CA . GLU B 1 145 ? -2.604 -7.801 -11.742 1 89.81 145 GLU B CA 1
ATOM 2539 C C . GLU B 1 145 ? -3.943 -7.453 -12.383 1 89.81 145 GLU B C 1
ATOM 2541 O O . GLU B 1 145 ? -4.805 -8.32 -12.539 1 89.81 145 GLU B O 1
ATOM 2546 N N . LYS B 1 146 ? -4.137 -6.25 -12.734 1 87.19 146 LYS B N 1
ATOM 2547 C CA . LYS B 1 146 ? -5.379 -5.77 -13.328 1 87.19 146 LYS B CA 1
ATOM 2548 C C . LYS B 1 146 ? -5.621 -6.41 -14.695 1 87.19 146 LYS B C 1
ATOM 2550 O O . LYS B 1 146 ? -6.77 -6.637 -15.086 1 87.19 146 LYS B O 1
ATOM 2555 N N . GLU B 1 147 ? -4.52 -6.684 -15.398 1 87.31 147 GLU B N 1
ATOM 2556 C CA . GLU B 1 147 ? -4.621 -7.336 -16.703 1 87.31 147 GLU B CA 1
ATOM 2557 C C . GLU B 1 147 ? -5.371 -8.656 -16.594 1 87.31 147 GLU B C 1
ATOM 2559 O O . GLU B 1 147 ? -6.121 -9.023 -17.5 1 87.31 147 GLU B O 1
ATOM 2564 N N . TYR B 1 148 ? -5.273 -9.328 -15.57 1 88.38 148 TYR B N 1
ATOM 2565 C CA . TYR B 1 148 ? -5.871 -10.648 -15.422 1 88.38 148 TYR B CA 1
ATOM 2566 C C . TYR B 1 148 ? -7.191 -10.57 -14.664 1 88.38 148 TYR B C 1
ATOM 2568 O O . TYR B 1 148 ? -8.062 -11.422 -14.828 1 88.38 148 TYR B O 1
ATOM 2576 N N . ASN B 1 149 ? -7.316 -9.633 -13.852 1 81 149 ASN B N 1
ATOM 2577 C CA . ASN B 1 149 ? -8.539 -9.5 -13.062 1 81 149 ASN B CA 1
ATOM 2578 C C . ASN B 1 149 ? -9.734 -9.148 -13.938 1 81 149 ASN B C 1
ATOM 2580 O O . ASN B 1 149 ? -10.875 -9.422 -13.57 1 81 149 ASN B O 1
ATOM 2584 N N . SER B 1 150 ? -9.531 -8.625 -15.008 1 74.81 150 SER B N 1
ATOM 2585 C CA . SER B 1 150 ? -10.602 -8.219 -15.914 1 74.81 150 SER B CA 1
ATOM 2586 C C . SER B 1 150 ? -11.047 -9.383 -16.797 1 74.81 150 SER B C 1
ATOM 2588 O O . SER B 1 150 ? -11.945 -9.234 -17.625 1 74.81 150 SER B O 1
ATOM 2590 N N . THR B 1 151 ? -10.438 -10.531 -16.484 1 77.69 151 THR B N 1
ATOM 2591 C CA . THR B 1 151 ? -10.734 -11.695 -17.312 1 77.69 151 THR B CA 1
ATOM 2592 C C . THR B 1 151 ? -11.117 -12.891 -16.438 1 77.69 151 THR B C 1
ATOM 2594 O O . THR B 1 151 ? -11.094 -12.805 -15.203 1 77.69 151 THR B O 1
ATOM 2597 N N . ASN B 1 152 ? -11.516 -13.977 -17.094 1 76.5 152 ASN B N 1
ATOM 2598 C CA . ASN B 1 152 ? -11.812 -15.234 -16.422 1 76.5 152 ASN B CA 1
ATOM 2599 C C . ASN B 1 152 ? -10.602 -16.156 -16.422 1 76.5 152 ASN B C 1
ATOM 2601 O O . ASN B 1 152 ? -10.688 -17.297 -15.945 1 76.5 152 ASN B O 1
ATOM 2605 N N . PHE B 1 153 ? -9.477 -15.586 -16.75 1 79.5 153 PHE B N 1
ATOM 2606 C CA . PHE B 1 153 ? -8.281 -16.406 -16.859 1 79.5 153 PHE B CA 1
ATOM 2607 C C . PHE B 1 153 ? -7.387 -16.219 -15.641 1 79.5 153 PHE B C 1
ATOM 2609 O O . PHE B 1 153 ? -7.141 -15.094 -15.211 1 79.5 153 PHE B O 1
ATOM 2616 N N . ALA B 1 154 ? -7.004 -17.375 -15.203 1 85.62 154 ALA B N 1
ATOM 2617 C CA . ALA B 1 154 ? -6.094 -17.344 -14.062 1 85.62 154 ALA B CA 1
ATOM 2618 C C . ALA B 1 154 ? -4.676 -16.984 -14.508 1 85.62 154 ALA B C 1
ATOM 2620 O O . ALA B 1 154 ? -4.188 -17.484 -15.523 1 85.62 154 ALA B O 1
ATOM 2621 N N . SER B 1 155 ? -4.043 -16.078 -13.852 1 92.44 155 SER B N 1
ATOM 2622 C CA . SER B 1 155 ? -2.678 -15.672 -14.164 1 92.44 155 SER B CA 1
ATOM 2623 C C . SER B 1 155 ? -1.674 -16.766 -13.797 1 92.44 155 SER B C 1
ATOM 2625 O O . SER B 1 155 ? -1.672 -17.25 -12.664 1 92.44 155 SER B O 1
ATOM 2627 N N . PRO B 1 156 ? -0.805 -17.125 -14.68 1 94.88 156 PRO B N 1
ATOM 2628 C CA . PRO B 1 156 ? 0.232 -18.109 -14.359 1 94.88 156 PRO B CA 1
ATOM 2629 C C . PRO B 1 156 ? 1.307 -17.562 -13.43 1 94.88 156 PRO B C 1
ATOM 2631 O O . PRO B 1 156 ? 2.164 -18.312 -12.953 1 94.88 156 PRO B O 1
ATOM 2634 N N . ILE B 1 157 ? 1.268 -16.234 -13.141 1 96.81 157 ILE B N 1
ATOM 2635 C CA . ILE B 1 157 ? 2.254 -15.633 -12.25 1 96.81 157 ILE B CA 1
ATOM 2636 C C . ILE B 1 157 ? 1.546 -14.828 -11.164 1 96.81 157 ILE B C 1
ATOM 2638 O O . ILE B 1 157 ? 2.021 -13.773 -10.75 1 96.81 157 ILE B O 1
ATOM 2642 N N . ALA B 1 158 ? 0.394 -15.203 -10.672 1 92.94 158 ALA B N 1
ATOM 2643 C CA . ALA B 1 158 ? -0.428 -14.484 -9.695 1 92.94 158 ALA B CA 1
ATOM 2644 C C . ALA B 1 158 ? 0.33 -14.266 -8.391 1 92.94 158 ALA B C 1
ATOM 2646 O O . ALA B 1 158 ? 0.054 -13.312 -7.66 1 92.94 158 ALA B O 1
ATOM 2647 N N . ASP B 1 159 ? 1.297 -15.117 -8.141 1 94.81 159 ASP B N 1
ATOM 2648 C CA . ASP B 1 159 ? 2.072 -15.031 -6.91 1 94.81 159 ASP B CA 1
ATOM 2649 C C . ASP B 1 159 ? 3.033 -13.852 -6.945 1 94.81 159 ASP B C 1
ATOM 2651 O O . ASP B 1 159 ? 3.428 -13.328 -5.898 1 94.81 159 ASP B O 1
ATOM 2655 N N . VAL B 1 160 ? 3.393 -13.391 -8.117 1 97.62 160 VAL B N 1
ATOM 2656 C CA . VAL B 1 160 ? 4.449 -12.391 -8.258 1 97.62 160 VAL B CA 1
ATOM 2657 C C . VAL B 1 160 ? 3.928 -11.023 -7.824 1 97.62 160 VAL B C 1
ATOM 2659 O O . VAL B 1 160 ? 4.512 -10.375 -6.953 1 97.62 160 VAL B O 1
ATOM 2662 N N . PRO B 1 161 ? 2.783 -10.555 -8.406 1 96.25 161 PRO B N 1
ATOM 2663 C CA . PRO B 1 161 ? 2.264 -9.281 -7.902 1 96.25 161 PRO B CA 1
ATOM 2664 C C . PRO B 1 161 ? 1.974 -9.312 -6.402 1 96.25 161 PRO B C 1
ATOM 2666 O O . PRO B 1 161 ? 2.188 -8.32 -5.707 1 96.25 161 PRO B O 1
ATOM 2669 N N . GLU B 1 162 ? 1.561 -10.422 -5.895 1 92.69 162 GLU B N 1
ATOM 2670 C CA . GLU B 1 162 ? 1.261 -10.539 -4.469 1 92.69 162 GLU B CA 1
ATOM 2671 C C . GLU B 1 162 ? 2.521 -10.383 -3.625 1 92.69 162 GLU B C 1
ATOM 2673 O O . GLU B 1 162 ? 2.541 -9.609 -2.664 1 92.69 162 GLU B O 1
ATOM 2678 N N . LYS B 1 163 ? 3.504 -11.109 -4 1 97 163 LYS B N 1
ATOM 2679 C CA . LYS B 1 163 ? 4.762 -11.039 -3.258 1 97 163 LYS B CA 1
ATOM 2680 C C . LYS B 1 163 ? 5.402 -9.656 -3.391 1 97 163 LYS B C 1
ATOM 2682 O O . LYS B 1 163 ? 5.953 -9.133 -2.422 1 97 163 LYS B O 1
ATOM 2687 N N . SER B 1 164 ? 5.387 -9.117 -4.609 1 98.38 164 SER B N 1
ATOM 2688 C CA . SER B 1 164 ? 5.938 -7.781 -4.828 1 98.38 164 SER B CA 1
ATOM 2689 C C . SER B 1 164 ? 5.203 -6.738 -3.99 1 98.38 164 SER B C 1
ATOM 2691 O O . SER B 1 164 ? 5.824 -5.84 -3.422 1 98.38 164 SER B O 1
ATOM 2693 N N . THR B 1 165 ? 3.889 -6.801 -3.924 1 95.81 165 THR B N 1
ATOM 2694 C CA . THR B 1 165 ? 3.08 -5.926 -3.08 1 95.81 165 THR B CA 1
ATOM 2695 C C . THR B 1 165 ? 3.49 -6.055 -1.617 1 95.81 165 THR B C 1
ATOM 2697 O O . THR B 1 165 ? 3.619 -5.051 -0.912 1 95.81 165 THR B O 1
ATOM 2700 N N . GLY B 1 166 ? 3.676 -7.266 -1.199 1 96.25 166 GLY B N 1
ATOM 2701 C CA . GLY B 1 166 ? 4.133 -7.484 0.165 1 96.25 166 GLY B CA 1
ATOM 2702 C C . GLY B 1 166 ? 5.457 -6.805 0.467 1 96.25 166 GLY B C 1
ATOM 2703 O O . GLY B 1 166 ? 5.609 -6.176 1.516 1 96.25 166 GLY B O 1
ATOM 2704 N N . LEU B 1 167 ? 6.367 -6.91 -0.434 1 98.31 167 LEU B N 1
ATOM 2705 C CA . LEU B 1 167 ? 7.68 -6.301 -0.242 1 98.31 167 LEU B CA 1
ATOM 2706 C C . LEU B 1 167 ? 7.574 -4.777 -0.224 1 98.31 167 LEU B C 1
ATOM 2708 O O . LEU B 1 167 ? 8.297 -4.113 0.521 1 98.31 167 LEU B O 1
ATOM 2712 N N . TYR B 1 168 ? 6.676 -4.273 -1.086 1 97.62 168 TYR B N 1
ATOM 2713 C CA . TYR B 1 168 ? 6.402 -2.84 -1.059 1 97.62 168 TYR B CA 1
ATOM 2714 C C . TYR B 1 168 ? 5.844 -2.416 0.294 1 97.62 168 TYR B C 1
ATOM 2716 O O . TYR B 1 168 ? 6.297 -1.43 0.879 1 97.62 168 TYR B O 1
ATOM 2724 N N . PHE B 1 169 ? 4.891 -3.162 0.839 1 95.56 169 PHE B N 1
ATOM 2725 C CA . PHE B 1 169 ? 4.273 -2.838 2.119 1 95.56 169 PHE B CA 1
ATOM 2726 C C . PHE B 1 169 ? 5.289 -2.928 3.25 1 95.56 169 PHE B C 1
ATOM 2728 O O . PHE B 1 169 ? 5.285 -2.096 4.16 1 95.56 169 PHE B O 1
ATOM 2735 N N . ILE B 1 170 ? 6.109 -3.904 3.252 1 96.31 170 ILE B N 1
ATOM 2736 C CA . ILE B 1 170 ? 7.172 -4.039 4.242 1 96.31 170 ILE B CA 1
ATOM 2737 C C . ILE B 1 170 ? 8.086 -2.816 4.191 1 96.31 170 ILE B C 1
ATOM 2739 O O . ILE B 1 170 ? 8.398 -2.221 5.223 1 96.31 170 ILE B O 1
ATOM 2743 N N . GLY B 1 171 ? 8.539 -2.469 2.949 1 96.94 171 GLY B N 1
ATOM 2744 C CA . GLY B 1 171 ? 9.352 -1.274 2.791 1 96.94 171 GLY B CA 1
ATOM 2745 C C . GLY B 1 171 ? 8.672 -0.019 3.307 1 96.94 171 GLY B C 1
ATOM 2746 O O . GLY B 1 171 ? 9.312 0.817 3.951 1 96.94 171 GLY B O 1
ATOM 2747 N N . TYR B 1 172 ? 7.383 0.082 3.023 1 94.56 172 TYR B N 1
ATOM 2748 C CA . TYR B 1 172 ? 6.621 1.24 3.479 1 94.56 172 TYR B CA 1
ATOM 2749 C C . TYR B 1 172 ? 6.59 1.309 5 1 94.56 172 TYR B C 1
ATOM 2751 O O . TYR B 1 172 ? 6.695 2.391 5.582 1 94.56 172 TYR B O 1
ATOM 2759 N N . THR B 1 173 ? 6.43 0.188 5.656 1 93.44 173 THR B N 1
ATOM 2760 C CA . THR B 1 173 ? 6.457 0.127 7.113 1 93.44 173 THR B CA 1
ATOM 2761 C C . THR B 1 173 ? 7.797 0.62 7.648 1 93.44 173 THR B C 1
ATOM 2763 O O . THR B 1 173 ? 7.84 1.377 8.625 1 93.44 173 THR B O 1
ATOM 2766 N N . ILE B 1 174 ? 8.828 0.22 7.012 1 95.31 174 ILE B N 1
ATOM 2767 C CA . ILE B 1 174 ? 10.156 0.635 7.438 1 95.31 174 ILE B CA 1
ATOM 2768 C C . ILE B 1 174 ? 10.312 2.145 7.262 1 95.31 174 ILE B C 1
ATOM 2770 O O . ILE B 1 174 ? 10.875 2.822 8.125 1 95.31 174 ILE B O 1
ATOM 2774 N N . LEU B 1 175 ? 9.797 2.643 6.129 1 93.44 175 LEU B N 1
ATOM 2775 C CA . LEU B 1 175 ? 9.852 4.078 5.867 1 93.44 175 LEU B CA 1
ATOM 2776 C C . LEU B 1 175 ? 9.148 4.859 6.969 1 93.44 175 LEU B C 1
ATOM 2778 O O . LEU B 1 175 ? 9.602 5.941 7.355 1 93.44 175 LEU B O 1
ATOM 2782 N N . ARG B 1 176 ? 8.148 4.355 7.469 1 88.88 176 ARG B N 1
ATOM 2783 C CA . ARG B 1 176 ? 7.43 5.027 8.539 1 88.88 176 ARG B CA 1
ATOM 2784 C C . ARG B 1 176 ? 8.258 5.059 9.82 1 88.88 176 ARG B C 1
ATOM 2786 O O . ARG B 1 176 ? 8.266 6.062 10.539 1 88.88 176 ARG B O 1
ATOM 2793 N N . TRP B 1 177 ? 8.945 3.969 10.047 1 88 177 TRP B N 1
ATOM 2794 C CA . TRP B 1 177 ? 9.82 3.924 11.219 1 88 177 TRP B CA 1
ATOM 2795 C C . TRP B 1 177 ? 10.977 4.91 11.07 1 88 177 TRP B C 1
ATOM 2797 O O . TRP B 1 177 ? 11.445 5.477 12.062 1 88 177 TRP B O 1
ATOM 2807 N N . LEU B 1 178 ? 11.445 5.102 9.836 1 89.81 178 LEU B N 1
ATOM 2808 C CA . LEU B 1 178 ? 12.539 6.031 9.586 1 89.81 178 LEU B CA 1
ATOM 2809 C C . LEU B 1 178 ? 12.094 7.473 9.82 1 89.81 178 LEU B C 1
ATOM 2811 O O . LEU B 1 178 ? 12.898 8.32 10.211 1 89.81 178 LEU B O 1
ATOM 2815 N N . ARG B 1 179 ? 10.93 7.797 9.5 1 78.69 179 ARG B N 1
ATOM 2816 C CA . ARG B 1 179 ? 10.414 9.141 9.727 1 78.69 179 ARG B CA 1
ATOM 2817 C C . ARG B 1 179 ? 10.258 9.43 11.219 1 78.69 179 ARG B C 1
ATOM 2819 O O . ARG B 1 179 ? 10.391 10.578 11.656 1 78.69 179 ARG B O 1
ATOM 2826 N N . TYR B 1 180 ? 10.023 8.438 11.938 1 56.38 180 TYR B N 1
ATOM 2827 C CA . TYR B 1 180 ? 9.836 8.633 13.367 1 56.38 180 TYR B CA 1
ATOM 2828 C C . TYR B 1 180 ? 11.164 8.555 14.109 1 56.38 180 TYR B C 1
ATOM 2830 O O . TYR B 1 180 ? 11.242 8.898 15.289 1 56.38 180 TYR B O 1
ATOM 2838 N N . THR B 1 181 ? 12.188 8.211 13.531 1 46.22 181 THR B N 1
ATOM 2839 C CA . THR B 1 181 ? 13.5 8.234 14.164 1 46.22 181 THR B CA 1
ATOM 2840 C C . THR B 1 181 ? 14.312 9.422 13.68 1 46.22 181 THR B C 1
ATOM 2842 O O . THR B 1 181 ? 14.172 9.852 12.531 1 46.22 181 THR B O 1
#

Nearest PDB structures (foldseek):
  1xg2-assembly1_B  TM=8.948E-01  e=3.016E-06  Actinidia chinensis
  2cj7-assembly1_A  TM=9.036E-01  e=4.603E-06  Nicotiana tabacum
  1x91-assembly1_A  TM=8.495E-01  e=1.071E-04  Arabidopsis thaliana
  1x8z-assembly1_A-2  TM=7.104E-01  e=2.068E-04  Arabidopsis thaliana
  1x8z-assembly3_A  TM=7.104E-01  e=2.068E-04  Arabidopsis thaliana

pLDDT: mean 86.56, std 17.01, range [32.25, 98.88]